Protein AF-A0A7S3CZY6-F1 (afdb_monomer_lite)

pLDDT: mean 72.79, std 21.75, range [37.0, 98.19]

Foldseek 3Di:
DVVLCVVCVVLLVLLLQVLLPPDPDDSQWHDLVSQVVLCVLLVLDDPQDHPVNLVVLLVVLCVVDDPVVCVVRPSIGGSVSVVSSLLVSLCSVPVPPPDDSSNSSNCSCVNRRRVSSVVPDPDPDPPDPPPPPDPVPPVPPPPDDDDDDDDDDDDDDDDDDDDDDDDDDDDDDDDDDDDDDDDPDDDDDDDDDDDDDDDDDDDDDDDDDPDPPDDDDDDDDDDDDDD

Organism: NCBI:txid652834

Structure (mmCIF, N/CA/C/O backbone):
data_AF-A0A7S3CZY6-F1
#
_entry.id   AF-A0A7S3CZY6-F1
#
loop_
_atom_site.group_PDB
_atom_site.id
_atom_site.type_symbol
_atom_site.label_atom_id
_atom_site.label_alt_id
_atom_site.label_comp_id
_atom_site.label_asym_id
_atom_site.label_entity_id
_atom_site.label_seq_id
_atom_site.pdbx_PDB_ins_code
_atom_site.Cartn_x
_atom_site.Cartn_y
_atom_site.Cartn_z
_atom_site.occupancy
_atom_site.B_iso_or_equiv
_atom_site.auth_seq_id
_atom_site.auth_comp_id
_atom_site.auth_asym_id
_atom_site.auth_atom_id
_atom_site.pdbx_PDB_model_num
ATOM 1 N N . LEU A 1 1 ? -15.091 1.794 -4.657 1.00 88.69 1 LEU A N 1
ATOM 2 C CA . LEU A 1 1 ? -13.610 1.655 -4.669 1.00 88.69 1 LEU A CA 1
ATOM 3 C C . LEU A 1 1 ? -12.944 2.273 -5.907 1.00 88.69 1 LEU A C 1
ATOM 5 O O . LEU A 1 1 ? -12.181 3.215 -5.747 1.00 88.69 1 LEU A O 1
ATOM 9 N N . ARG A 1 2 ? -13.273 1.835 -7.137 1.00 90.25 2 ARG A N 1
ATOM 10 C CA . ARG A 1 2 ? -12.705 2.395 -8.391 1.00 90.25 2 ARG A CA 1
ATOM 11 C C . ARG A 1 2 ? -12.787 3.927 -8.489 1.00 90.25 2 ARG A C 1
ATOM 13 O O . ARG A 1 2 ? -11.826 4.570 -8.895 1.00 90.25 2 ARG A O 1
ATOM 20 N N . ALA A 1 3 ? -13.914 4.515 -8.078 1.00 94.25 3 ALA A N 1
ATOM 21 C CA . ALA A 1 3 ? -14.100 5.968 -8.069 1.00 94.25 3 ALA A CA 1
ATOM 22 C C . ALA A 1 3 ? -13.102 6.696 -7.145 1.00 94.25 3 ALA A C 1
ATOM 24 O O . ALA A 1 3 ? -12.546 7.717 -7.543 1.00 94.25 3 ALA A O 1
ATOM 25 N N . VAL A 1 4 ? -12.826 6.137 -5.960 1.00 94.94 4 VAL A N 1
ATOM 26 C CA . VAL A 1 4 ? -11.856 6.690 -4.998 1.00 94.94 4 VAL A CA 1
ATOM 27 C C . VAL A 1 4 ? -10.455 6.675 -5.598 1.00 94.94 4 VAL A C 1
ATOM 29 O O . VAL A 1 4 ? -9.777 7.698 -5.602 1.00 94.94 4 VAL A O 1
ATOM 32 N N . PHE A 1 5 ? -10.034 5.549 -6.177 1.00 94.94 5 PHE A N 1
ATOM 33 C CA . PHE A 1 5 ? -8.722 5.450 -6.819 1.00 94.94 5 PHE A CA 1
ATOM 34 C C . PHE A 1 5 ? -8.587 6.354 -8.034 1.00 94.94 5 PHE A C 1
ATOM 36 O O . PHE A 1 5 ? -7.556 6.999 -8.179 1.00 94.94 5 PHE A O 1
ATOM 43 N N . ARG A 1 6 ? -9.635 6.503 -8.848 1.00 95.94 6 ARG A N 1
ATOM 44 C CA . ARG A 1 6 ? -9.636 7.477 -9.946 1.00 95.94 6 ARG A CA 1
ATOM 45 C C . ARG A 1 6 ? -9.441 8.904 -9.432 1.00 95.94 6 ARG A C 1
ATOM 47 O O . ARG A 1 6 ? -8.624 9.635 -9.976 1.00 95.94 6 ARG A O 1
ATOM 54 N N . GLN A 1 7 ? -10.147 9.286 -8.369 1.00 96.50 7 GLN A N 1
ATOM 55 C CA . GLN A 1 7 ? -10.036 10.621 -7.776 1.00 96.50 7 GLN A CA 1
ATOM 56 C C . GLN A 1 7 ? -8.669 10.861 -7.116 1.00 96.50 7 GLN A C 1
ATOM 58 O O . GLN A 1 7 ? -8.134 11.966 -7.171 1.00 96.50 7 GLN A O 1
ATOM 63 N N . LYS A 1 8 ? -8.094 9.838 -6.477 1.00 95.44 8 LYS A N 1
ATOM 64 C CA . LYS A 1 8 ? -6.813 9.915 -5.754 1.00 95.44 8 LYS A CA 1
ATOM 65 C C . LYS A 1 8 ? -5.604 9.489 -6.592 1.00 95.44 8 LYS A C 1
ATOM 67 O O . LYS A 1 8 ? -4.486 9.473 -6.075 1.00 95.44 8 LYS A O 1
ATOM 72 N N . ARG A 1 9 ? -5.808 9.199 -7.880 1.00 94.94 9 ARG A N 1
ATOM 73 C CA . ARG A 1 9 ? -4.796 8.685 -8.809 1.00 94.94 9 ARG A CA 1
ATOM 74 C C . ARG A 1 9 ? -3.492 9.490 -8.798 1.00 94.94 9 ARG A C 1
ATOM 76 O O . ARG A 1 9 ? -2.455 8.855 -8.639 1.00 94.94 9 ARG A O 1
ATOM 83 N N . PRO A 1 10 ? -3.494 10.841 -8.852 1.00 94.62 10 PRO A N 1
ATOM 84 C CA . PRO A 1 10 ? -2.243 11.601 -8.892 1.00 94.62 10 PRO A CA 1
ATOM 85 C C . PRO A 1 10 ? -1.360 11.380 -7.661 1.00 94.62 10 PRO A C 1
ATOM 87 O O . PRO A 1 10 ? -0.141 11.292 -7.775 1.00 94.62 10 PRO A O 1
ATOM 90 N N . VAL A 1 11 ? -1.970 11.261 -6.476 1.00 94.69 11 VAL A N 1
ATOM 91 C CA . VAL A 1 11 ? -1.238 10.999 -5.231 1.00 94.69 11 VAL A CA 1
ATOM 92 C C . VAL A 1 11 ? -0.678 9.583 -5.252 1.00 94.69 11 VAL A C 1
ATOM 94 O O . VAL A 1 11 ? 0.502 9.397 -4.990 1.00 94.69 11 VAL A O 1
ATOM 97 N N . LEU A 1 12 ? -1.507 8.601 -5.606 1.00 96.38 12 LEU A N 1
ATOM 98 C CA . LEU A 1 12 ? -1.137 7.187 -5.587 1.00 96.38 12 LEU A CA 1
ATOM 99 C C . LEU A 1 12 ? -0.060 6.846 -6.626 1.00 96.38 12 LEU A C 1
ATOM 101 O O . LEU A 1 12 ? 0.894 6.151 -6.295 1.00 96.38 12 LEU A O 1
ATOM 105 N N . GLU A 1 13 ? -0.177 7.349 -7.859 1.00 95.31 13 GLU A N 1
ATOM 106 C CA . GLU A 1 13 ? 0.854 7.161 -8.890 1.00 95.31 13 GLU A CA 1
ATOM 107 C C . GLU A 1 13 ? 2.171 7.819 -8.494 1.00 95.31 13 GLU A C 1
ATOM 109 O O . GLU A 1 13 ? 3.238 7.243 -8.704 1.00 95.31 13 GLU A O 1
ATOM 114 N N . LYS A 1 14 ? 2.108 9.019 -7.905 1.00 93.88 14 LYS A N 1
ATOM 115 C CA . LYS A 1 14 ? 3.301 9.708 -7.419 1.00 93.88 14 LYS A CA 1
ATOM 116 C C . LYS A 1 14 ? 3.987 8.908 -6.315 1.00 93.88 14 LYS A C 1
ATOM 118 O O . LYS A 1 14 ? 5.207 8.792 -6.351 1.00 93.88 14 LYS A O 1
ATOM 123 N N . SER A 1 15 ? 3.225 8.337 -5.378 1.00 95.38 15 SER A N 1
ATOM 124 C CA . SER A 1 15 ? 3.759 7.427 -4.359 1.00 95.38 15 SER A CA 1
ATOM 125 C C . SER A 1 15 ? 4.450 6.235 -4.992 1.00 95.38 15 SER A C 1
ATOM 127 O O . SER A 1 15 ? 5.620 5.996 -4.719 1.00 95.38 15 SER A O 1
ATOM 129 N N . PHE A 1 16 ? 3.741 5.523 -5.866 1.00 96.50 16 PHE A N 1
ATOM 130 C CA . PHE A 1 16 ? 4.244 4.313 -6.499 1.00 96.50 16 PHE A CA 1
ATOM 131 C C . PHE A 1 16 ? 5.564 4.575 -7.231 1.00 96.50 16 PHE A C 1
ATOM 133 O O . PHE A 1 16 ? 6.584 3.979 -6.899 1.00 96.50 16 PHE A O 1
ATOM 140 N N . LYS A 1 17 ? 5.574 5.562 -8.136 1.00 94.50 17 LYS A N 1
ATOM 141 C CA . LYS A 1 17 ? 6.759 5.935 -8.921 1.00 94.50 17 LYS A CA 1
ATOM 142 C C . LYS A 1 17 ? 7.913 6.442 -8.061 1.00 94.50 17 LYS A C 1
ATOM 144 O O . LYS A 1 17 ? 9.060 6.320 -8.471 1.00 94.50 17 LYS A O 1
ATOM 149 N N . TYR A 1 18 ? 7.631 7.071 -6.920 1.00 93.94 18 TYR A N 1
ATOM 150 C CA . TYR A 1 18 ? 8.681 7.508 -6.006 1.00 93.94 18 TYR A CA 1
ATOM 151 C C . TYR A 1 18 ? 9.415 6.299 -5.423 1.00 93.94 18 TYR A C 1
ATOM 153 O O . TYR A 1 18 ? 10.633 6.222 -5.549 1.00 93.94 18 TYR A O 1
ATOM 161 N N . TYR A 1 19 ? 8.681 5.345 -4.846 1.00 94.88 19 TYR A N 1
ATOM 162 C CA . TYR A 1 19 ? 9.281 4.181 -4.190 1.00 94.88 19 TYR A CA 1
ATOM 163 C C . TYR A 1 19 ? 9.893 3.184 -5.178 1.00 94.88 19 TYR A C 1
ATOM 165 O O . TYR A 1 19 ? 11.002 2.740 -4.918 1.00 94.88 19 TYR A O 1
ATOM 173 N N . ALA A 1 20 ? 9.276 2.963 -6.343 1.00 94.50 20 ALA A N 1
ATOM 174 C CA . ALA A 1 20 ? 9.825 2.146 -7.439 1.00 94.50 20 ALA A CA 1
ATOM 175 C C . ALA A 1 20 ? 11.158 2.673 -8.018 1.00 94.50 20 ALA A C 1
ATOM 177 O O . ALA A 1 20 ? 11.827 2.023 -8.811 1.00 94.50 20 ALA A O 1
ATOM 178 N N . ARG A 1 21 ? 11.531 3.920 -7.700 1.00 93.75 21 ARG A N 1
ATOM 179 C CA . ARG A 1 21 ? 12.773 4.560 -8.169 1.00 93.75 21 ARG A CA 1
ATOM 180 C C . ARG A 1 21 ? 13.802 4.744 -7.065 1.00 93.75 21 ARG A C 1
ATOM 182 O O . ARG A 1 21 ? 14.871 5.299 -7.322 1.00 93.75 21 ARG A O 1
ATOM 189 N N . LEU A 1 22 ? 13.482 4.364 -5.827 1.00 89.06 22 LEU A N 1
ATOM 190 C CA . LEU A 1 22 ? 14.390 4.565 -4.700 1.00 89.06 22 LEU A CA 1
ATOM 191 C C . LEU A 1 22 ? 15.623 3.668 -4.805 1.00 89.06 22 LEU A C 1
ATOM 193 O O . LEU A 1 22 ? 16.677 4.012 -4.263 1.00 89.06 22 LEU A O 1
ATOM 197 N N . ARG A 1 23 ? 15.489 2.525 -5.478 1.00 86.62 23 ARG A N 1
ATOM 198 C CA . ARG A 1 23 ? 16.530 1.514 -5.610 1.00 86.62 23 ARG A CA 1
ATOM 199 C C . ARG A 1 23 ? 16.800 1.226 -7.091 1.00 86.62 23 ARG A C 1
ATOM 201 O O . ARG A 1 23 ? 15.954 1.494 -7.941 1.00 86.62 23 ARG A O 1
ATOM 208 N N . PRO A 1 24 ? 18.012 0.757 -7.433 1.00 84.56 24 PRO A N 1
ATOM 209 C CA . PRO A 1 24 ? 18.283 0.276 -8.780 1.00 84.56 24 PRO A CA 1
ATOM 210 C C . PRO A 1 24 ? 17.413 -0.953 -9.057 1.00 84.56 24 PRO A C 1
ATOM 212 O O . PRO A 1 24 ? 17.445 -1.912 -8.289 1.00 84.56 24 PRO A O 1
ATOM 215 N N . GLY A 1 25 ? 16.656 -0.912 -10.146 1.00 84.75 25 GLY A N 1
ATOM 216 C CA . GLY A 1 25 ? 15.669 -1.931 -10.478 1.00 84.75 25 GLY A CA 1
ATOM 217 C C . GLY A 1 25 ? 14.732 -1.453 -11.580 1.00 84.75 25 GLY A C 1
ATOM 218 O O . GLY A 1 25 ? 15.019 -0.470 -12.274 1.00 84.75 25 GLY A O 1
ATOM 219 N N . ASN A 1 26 ? 13.619 -2.161 -11.745 1.00 86.25 26 ASN A N 1
ATOM 220 C CA . ASN A 1 26 ? 12.568 -1.777 -12.670 1.00 86.25 26 ASN A CA 1
ATOM 221 C C . ASN A 1 26 ? 11.726 -0.639 -12.069 1.00 86.25 26 ASN A C 1
ATOM 223 O O . ASN A 1 26 ? 11.098 -0.787 -11.034 1.00 86.25 26 ASN A O 1
ATOM 227 N N . VAL A 1 27 ? 11.700 0.513 -12.743 1.00 90.62 27 VAL A N 1
ATOM 228 C CA . VAL A 1 27 ? 10.996 1.718 -12.264 1.00 90.62 27 VAL A CA 1
ATOM 229 C C . VAL A 1 27 ? 9.482 1.687 -12.496 1.00 90.62 27 VAL A C 1
ATOM 231 O O . VAL A 1 27 ? 8.780 2.633 -12.120 1.00 90.62 27 VAL A O 1
ATOM 234 N N . GLU A 1 28 ? 8.993 0.662 -13.194 1.00 93.06 28 GLU A N 1
ATOM 235 C CA . GLU A 1 28 ? 7.577 0.446 -13.503 1.00 93.06 28 GLU A CA 1
ATOM 236 C C . GLU A 1 28 ? 6.906 -0.538 -12.538 1.00 93.06 28 GLU A C 1
ATOM 238 O O . GLU A 1 28 ? 5.676 -0.635 -12.517 1.00 93.06 28 GLU A O 1
ATOM 243 N N . THR A 1 29 ? 7.699 -1.216 -11.714 1.00 94.44 29 THR A N 1
ATOM 244 C CA . THR A 1 29 ? 7.265 -2.185 -10.709 1.00 94.44 29 THR A CA 1
ATOM 245 C C . THR A 1 29 ? 7.846 -1.819 -9.342 1.00 94.44 29 THR A C 1
ATOM 247 O O . THR A 1 29 ? 8.643 -0.894 -9.220 1.00 94.44 29 THR A O 1
ATOM 250 N N . MET A 1 30 ? 7.371 -2.468 -8.282 1.00 94.88 30 MET A N 1
ATOM 251 C CA . MET A 1 30 ? 7.803 -2.199 -6.913 1.00 94.88 30 MET A CA 1
ATOM 252 C C . MET A 1 30 ? 8.148 -3.499 -6.201 1.00 94.88 30 MET A C 1
ATOM 254 O O . MET A 1 30 ? 7.287 -4.367 -6.040 1.00 94.88 30 MET A O 1
ATOM 258 N N . ASP A 1 31 ? 9.381 -3.618 -5.723 1.00 94.06 31 ASP A N 1
ATOM 259 C CA . ASP A 1 31 ? 9.807 -4.800 -4.979 1.00 94.06 31 ASP A CA 1
ATOM 260 C C . ASP A 1 31 ? 9.279 -4.795 -3.527 1.00 94.06 31 ASP A C 1
ATOM 262 O O . ASP A 1 31 ? 8.702 -3.831 -3.002 1.00 94.06 31 ASP A O 1
ATOM 266 N N . LYS A 1 32 ? 9.509 -5.906 -2.825 1.00 94.94 32 LYS A N 1
ATOM 267 C CA . LYS A 1 32 ? 9.133 -6.069 -1.413 1.00 94.94 32 LYS A CA 1
ATOM 268 C C . LYS A 1 32 ? 9.747 -5.010 -0.488 1.00 94.94 32 LYS A C 1
ATOM 270 O O . LYS A 1 32 ? 9.125 -4.621 0.505 1.00 94.94 32 LYS A O 1
ATOM 275 N N . ASN A 1 33 ? 10.981 -4.587 -0.750 1.00 94.75 33 ASN A N 1
ATOM 276 C CA . ASN A 1 33 ? 11.697 -3.637 0.098 1.00 94.75 33 ASN A CA 1
ATOM 277 C C . ASN A 1 33 ? 11.175 -2.215 -0.102 1.00 94.75 33 ASN A C 1
ATOM 279 O O . ASN A 1 33 ? 10.992 -1.497 0.876 1.00 94.75 33 ASN A O 1
ATOM 283 N N . GLU A 1 34 ? 10.896 -1.826 -1.339 1.00 96.00 34 GLU A N 1
ATOM 284 C CA . GLU A 1 34 ? 10.307 -0.546 -1.718 1.00 96.00 34 GLU A CA 1
ATOM 285 C C . GLU A 1 34 ? 8.884 -0.417 -1.175 1.00 96.00 34 GLU A C 1
ATOM 287 O O . GLU A 1 34 ? 8.537 0.616 -0.595 1.00 96.00 34 GLU A O 1
ATOM 292 N N . PHE A 1 35 ? 8.088 -1.490 -1.246 1.00 96.75 35 PHE A N 1
ATOM 293 C CA . PHE A 1 35 ? 6.773 -1.527 -0.608 1.00 96.75 35 PHE A CA 1
ATOM 294 C C . PHE A 1 35 ? 6.876 -1.385 0.917 1.00 96.75 35 PHE A C 1
ATOM 296 O O . PHE A 1 35 ? 6.116 -0.641 1.539 1.00 96.75 35 PHE A O 1
ATOM 303 N N . MET A 1 36 ? 7.855 -2.041 1.544 1.00 96.94 36 MET A N 1
ATOM 304 C CA . MET A 1 36 ? 8.108 -1.890 2.978 1.00 96.94 36 MET A CA 1
ATOM 305 C C . MET A 1 36 ? 8.564 -0.467 3.344 1.00 96.94 36 MET A C 1
ATOM 307 O O . MET A 1 36 ? 8.145 0.063 4.377 1.00 96.94 36 MET A O 1
ATOM 311 N N . ASP A 1 37 ? 9.396 0.168 2.519 1.00 95.31 37 ASP A N 1
ATOM 312 C CA . ASP A 1 37 ? 9.829 1.554 2.710 1.00 95.31 37 ASP A CA 1
ATOM 313 C C . ASP A 1 37 ? 8.629 2.514 2.622 1.00 95.31 37 ASP A C 1
ATOM 315 O O . ASP A 1 37 ? 8.466 3.366 3.499 1.00 95.31 37 ASP A O 1
ATOM 319 N N . PHE A 1 38 ? 7.718 2.305 1.662 1.00 96.75 38 PHE A N 1
ATOM 320 C CA . PHE A 1 38 ? 6.434 3.014 1.576 1.00 96.75 38 PHE A CA 1
ATOM 321 C C . PHE A 1 38 ? 5.604 2.879 2.861 1.00 96.75 38 PHE A C 1
ATOM 323 O O . PHE A 1 38 ? 5.136 3.879 3.418 1.00 96.75 38 PHE A O 1
ATOM 330 N N . VAL A 1 39 ? 5.442 1.655 3.368 1.00 97.19 39 VAL A N 1
ATOM 331 C CA . VAL A 1 39 ? 4.646 1.370 4.573 1.00 97.19 39 VAL A CA 1
ATOM 332 C C . VAL A 1 39 ? 5.246 2.031 5.818 1.00 97.19 39 VAL A C 1
ATOM 334 O O . VAL A 1 39 ? 4.519 2.620 6.628 1.00 97.19 39 VAL A O 1
ATOM 337 N N . LYS A 1 40 ? 6.573 1.965 5.974 1.00 95.44 40 LYS A N 1
ATOM 338 C CA . LYS A 1 40 ? 7.295 2.596 7.088 1.00 95.44 40 LYS A CA 1
ATOM 339 C C . LYS A 1 40 ? 7.196 4.113 7.037 1.00 95.44 40 LYS A C 1
ATOM 341 O O . LYS A 1 40 ? 6.929 4.743 8.059 1.00 95.44 40 LYS A O 1
ATOM 346 N N . ASP A 1 41 ? 7.360 4.696 5.857 1.00 93.69 41 ASP A N 1
ATOM 347 C CA . ASP A 1 41 ? 7.287 6.141 5.663 1.00 93.69 41 ASP A CA 1
ATOM 348 C C . ASP A 1 41 ? 5.886 6.702 5.893 1.00 93.69 41 ASP A C 1
ATOM 350 O O . ASP A 1 41 ? 5.742 7.789 6.449 1.00 93.69 41 ASP A O 1
ATOM 354 N N . CYS A 1 42 ? 4.851 5.937 5.546 1.00 95.19 42 CYS A N 1
ATOM 355 C CA . CYS A 1 42 ? 3.469 6.260 5.889 1.00 95.19 42 CYS A CA 1
ATOM 356 C C . CYS A 1 42 ? 3.153 6.042 7.383 1.00 95.19 42 CYS A C 1
ATOM 358 O O . CYS A 1 42 ? 2.019 6.265 7.805 1.00 95.19 42 CYS A O 1
ATOM 360 N N . ARG A 1 43 ? 4.142 5.621 8.191 1.00 94.00 43 ARG A N 1
ATOM 361 C CA . ARG A 1 43 ? 4.037 5.352 9.636 1.00 94.00 43 ARG A CA 1
ATOM 362 C C . ARG A 1 43 ? 2.932 4.350 9.966 1.00 94.00 43 ARG A C 1
ATOM 364 O O . ARG A 1 43 ? 2.157 4.532 10.905 1.00 94.00 43 ARG A O 1
ATOM 371 N N . LEU A 1 44 ? 2.827 3.303 9.152 1.00 95.19 44 LEU A N 1
ATOM 372 C CA . LEU A 1 44 ? 1.739 2.336 9.268 1.00 95.19 44 LEU A CA 1
ATOM 373 C C . LEU A 1 44 ? 2.023 1.229 10.278 1.00 95.19 44 LEU A C 1
ATOM 375 O O . LEU A 1 44 ? 1.062 0.718 10.848 1.00 95.19 44 LEU A O 1
ATOM 379 N N . ILE A 1 45 ? 3.300 0.903 10.503 1.00 96.75 45 ILE A N 1
ATOM 380 C CA . ILE A 1 45 ? 3.715 -0.124 11.461 1.00 96.75 45 ILE A CA 1
ATOM 381 C C . ILE A 1 45 ? 3.407 0.346 12.880 1.00 96.75 45 ILE A C 1
ATOM 383 O O . ILE A 1 45 ? 3.952 1.347 13.347 1.00 96.75 45 ILE A O 1
ATOM 387 N N . ASP A 1 46 ? 2.534 -0.387 13.555 1.00 94.44 46 ASP A N 1
ATOM 388 C CA . ASP A 1 46 ? 2.118 -0.142 14.931 1.00 94.44 46 ASP A CA 1
ATOM 389 C C . ASP A 1 46 ? 1.642 -1.452 15.581 1.00 94.44 46 ASP A C 1
ATOM 391 O O . ASP A 1 46 ? 1.894 -2.543 15.072 1.00 94.44 46 ASP A O 1
ATOM 395 N N . SER A 1 47 ? 0.956 -1.365 16.723 1.00 93.00 47 SER A N 1
ATOM 396 C CA . SER A 1 47 ? 0.414 -2.540 17.415 1.00 93.00 47 SER A CA 1
ATOM 397 C C . SER A 1 47 ? -0.702 -3.268 16.656 1.00 93.00 47 SER A C 1
ATOM 399 O O . SER A 1 47 ? -1.068 -4.370 17.053 1.00 93.00 47 SER A O 1
ATOM 401 N N . LYS A 1 48 ? -1.266 -2.667 15.600 1.00 91.25 48 LYS A N 1
ATOM 402 C CA . LYS A 1 48 ? -2.348 -3.240 14.785 1.00 91.25 48 LYS A CA 1
ATOM 403 C C . LYS A 1 48 ? -1.853 -3.805 13.457 1.00 91.25 48 LYS A C 1
ATOM 405 O O . LYS A 1 48 ? -2.555 -4.615 12.862 1.00 91.25 48 LYS A O 1
ATOM 410 N N . LEU A 1 49 ? -0.699 -3.348 12.977 1.00 96.31 49 LEU A N 1
ATOM 411 C CA . LEU A 1 49 ? -0.090 -3.808 11.736 1.00 96.31 49 LEU A CA 1
ATOM 412 C C . LEU A 1 49 ? 1.398 -4.079 11.963 1.00 96.31 49 LEU A C 1
ATOM 414 O O . LEU A 1 49 ? 2.214 -3.152 11.992 1.00 96.31 49 LEU A O 1
ATOM 418 N N . ALA A 1 50 ? 1.751 -5.355 12.094 1.00 97.12 50 ALA A N 1
ATOM 419 C CA . ALA A 1 50 ? 3.129 -5.785 12.244 1.00 97.12 50 ALA A CA 1
ATOM 420 C C . ALA A 1 50 ? 3.837 -5.906 10.886 1.00 97.12 50 ALA A C 1
ATOM 422 O O . ALA A 1 50 ? 3.231 -6.019 9.821 1.00 97.12 50 ALA A O 1
ATOM 423 N N . VAL A 1 51 ? 5.169 -5.947 10.926 1.00 97.12 51 VAL A N 1
ATOM 424 C CA . VAL A 1 51 ? 6.008 -6.166 9.733 1.00 97.12 51 VAL A CA 1
ATOM 425 C C . VAL A 1 51 ? 5.679 -7.501 9.049 1.00 97.12 51 VAL A C 1
ATOM 427 O O . VAL A 1 51 ? 5.698 -7.587 7.824 1.00 97.12 51 VAL A O 1
ATOM 430 N N . THR A 1 52 ? 5.345 -8.532 9.829 1.00 97.06 52 THR A N 1
ATOM 431 C CA . THR A 1 52 ? 4.925 -9.845 9.320 1.00 97.06 52 THR A CA 1
ATOM 432 C C . THR A 1 52 ? 3.623 -9.769 8.531 1.00 97.06 52 THR A C 1
ATOM 434 O O . THR A 1 52 ? 3.530 -10.393 7.478 1.00 97.06 52 THR A O 1
ATOM 437 N N . ASP A 1 53 ? 2.661 -8.957 8.979 1.00 97.44 53 ASP A N 1
ATOM 438 C CA . ASP A 1 53 ? 1.391 -8.756 8.272 1.00 97.44 53 ASP A CA 1
ATOM 439 C C . ASP A 1 53 ? 1.620 -8.094 6.914 1.00 97.44 53 ASP A C 1
ATOM 441 O O . ASP A 1 53 ? 1.030 -8.488 5.916 1.00 97.44 53 ASP A O 1
ATOM 445 N N . VAL A 1 54 ? 2.537 -7.128 6.842 1.00 97.62 54 VAL A N 1
ATOM 446 C CA . VAL A 1 54 ? 2.886 -6.445 5.586 1.00 97.62 54 VAL A CA 1
ATOM 447 C C . VAL A 1 54 ? 3.516 -7.412 4.586 1.00 97.62 54 VAL A C 1
ATOM 449 O O . VAL A 1 54 ? 3.218 -7.344 3.395 1.00 97.62 54 VAL A O 1
ATOM 452 N N . TYR A 1 55 ? 4.352 -8.342 5.052 1.00 95.31 55 TYR A N 1
ATOM 453 C CA . TYR A 1 55 ? 4.892 -9.393 4.191 1.00 95.31 55 TYR A CA 1
ATOM 454 C C . TYR A 1 55 ? 3.824 -10.381 3.728 1.00 95.31 55 TYR A C 1
ATOM 456 O O . TYR A 1 55 ? 3.859 -10.787 2.569 1.00 95.31 55 TYR A O 1
ATOM 464 N N . ALA A 1 56 ? 2.874 -10.733 4.595 1.00 94.75 56 ALA A N 1
ATOM 465 C CA . ALA A 1 56 ? 1.744 -11.571 4.214 1.00 94.75 56 ALA A CA 1
ATOM 466 C C . ALA A 1 56 ? 0.853 -10.870 3.177 1.00 94.75 56 ALA A C 1
ATOM 468 O O . ALA A 1 56 ? 0.491 -11.483 2.180 1.00 94.75 56 ALA A O 1
ATOM 469 N N . ILE A 1 57 ? 0.565 -9.574 3.353 1.00 96.12 57 ILE A N 1
ATOM 470 C CA . ILE A 1 57 ? -0.150 -8.756 2.362 1.00 96.12 57 ILE A CA 1
ATOM 471 C C . ILE A 1 57 ? 0.586 -8.791 1.021 1.00 96.12 57 ILE A C 1
ATOM 473 O O . ILE A 1 57 ? -0.032 -9.090 0.008 1.00 96.12 57 ILE A O 1
ATOM 477 N N . PHE A 1 58 ? 1.896 -8.528 1.017 1.00 95.75 58 PHE A N 1
ATOM 478 C CA . PHE A 1 58 ? 2.698 -8.524 -0.207 1.00 95.75 58 PHE A CA 1
ATOM 479 C C . PHE A 1 58 ? 2.643 -9.872 -0.939 1.00 95.75 58 PHE A C 1
ATOM 481 O O . PHE A 1 58 ? 2.406 -9.907 -2.142 1.00 95.75 58 PHE A O 1
ATOM 488 N N . ALA A 1 59 ? 2.800 -10.981 -0.210 1.00 92.44 59 ALA A N 1
ATOM 489 C CA . ALA A 1 59 ? 2.686 -12.319 -0.784 1.00 92.44 59 ALA A CA 1
ATOM 490 C C . ALA A 1 59 ? 1.273 -12.587 -1.331 1.00 92.44 59 ALA A C 1
ATOM 492 O O . ALA A 1 59 ? 1.130 -13.062 -2.451 1.00 92.44 59 ALA A O 1
ATOM 493 N N . ASN A 1 60 ? 0.225 -12.222 -0.589 1.00 92.62 60 ASN A N 1
ATOM 494 C CA . ASN A 1 60 ? -1.161 -12.471 -0.988 1.00 92.62 60 ASN A CA 1
ATOM 495 C C . ASN A 1 60 ? -1.582 -11.707 -2.250 1.00 92.62 60 ASN A C 1
ATOM 497 O O . ASN A 1 60 ? -2.413 -12.211 -2.997 1.00 92.62 60 ASN A O 1
ATOM 501 N N . ILE A 1 61 ? -1.017 -10.524 -2.505 1.00 93.44 61 ILE A N 1
ATOM 502 C CA . ILE A 1 61 ? -1.265 -9.787 -3.756 1.00 93.44 61 ILE A CA 1
ATOM 503 C C . ILE A 1 61 ? -0.712 -10.568 -4.962 1.00 93.44 61 ILE A C 1
ATOM 505 O O . ILE A 1 61 ? -1.297 -10.551 -6.036 1.00 93.44 61 ILE A O 1
ATOM 509 N N . GLN A 1 62 ? 0.391 -11.294 -4.773 1.00 85.62 62 GLN A N 1
ATOM 510 C CA . GLN A 1 62 ? 1.081 -12.045 -5.828 1.00 85.62 62 GLN A CA 1
ATOM 511 C C . GLN A 1 62 ? 0.487 -13.446 -6.064 1.00 85.62 62 GLN A C 1
ATOM 513 O O . GLN A 1 62 ? 0.741 -14.056 -7.095 1.00 85.62 62 GLN A O 1
ATOM 518 N N . HIS A 1 63 ? -0.338 -13.961 -5.143 1.00 72.00 63 HIS A N 1
ATOM 519 C CA . HIS A 1 63 ? -0.891 -15.327 -5.177 1.00 72.00 63 HIS A CA 1
ATOM 520 C C . HIS A 1 63 ? -1.867 -15.617 -6.341 1.00 72.00 63 HIS A C 1
ATOM 522 O O . HI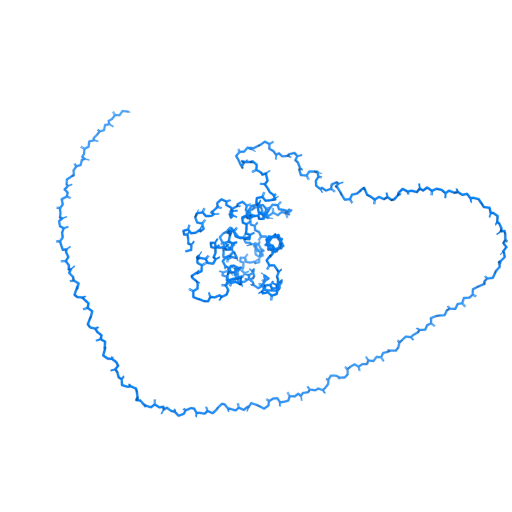S A 1 63 ? -2.344 -16.743 -6.463 1.00 72.00 63 HIS A O 1
ATOM 528 N N . GLY A 1 64 ? -2.186 -14.627 -7.180 1.00 65.06 64 GLY A N 1
ATOM 529 C CA . GLY A 1 64 ? -2.968 -14.804 -8.410 1.00 65.06 64 GLY A CA 1
ATOM 530 C C . GLY A 1 64 ? -2.128 -15.017 -9.674 1.00 65.06 64 GLY A C 1
ATOM 531 O O . GLY A 1 64 ? -2.707 -15.143 -10.751 1.00 65.06 64 GLY A O 1
ATOM 532 N N . GLN A 1 65 ? -0.797 -15.010 -9.563 1.00 65.44 65 GLN A N 1
ATOM 533 C CA . GLN A 1 65 ? 0.117 -15.215 -10.685 1.00 65.44 65 GLN A CA 1
ATOM 534 C C . GLN A 1 65 ? 0.549 -16.684 -10.775 1.00 65.44 65 GLN A C 1
ATOM 536 O O . GLN A 1 65 ? 0.789 -17.331 -9.754 1.00 65.44 65 GLN A O 1
ATOM 541 N N . ASP A 1 66 ? 0.663 -17.201 -11.999 1.00 70.81 66 ASP A N 1
ATOM 542 C CA . ASP A 1 66 ? 1.184 -18.547 -12.248 1.00 70.81 66 ASP A CA 1
ATOM 543 C C . ASP A 1 66 ? 2.609 -18.678 -11.675 1.00 70.81 66 ASP A C 1
ATOM 545 O O . ASP A 1 66 ? 3.414 -17.749 -11.781 1.00 70.81 66 ASP A O 1
ATOM 549 N N . GLU A 1 67 ? 2.954 -19.832 -11.086 1.00 70.12 67 GLU A N 1
ATOM 550 C CA . GLU A 1 67 ? 4.274 -20.058 -10.458 1.00 70.12 67 GLU A CA 1
ATOM 551 C C . GLU A 1 67 ? 5.447 -19.754 -11.409 1.00 70.12 67 GLU A C 1
ATOM 553 O O . GLU A 1 67 ? 6.507 -19.284 -10.989 1.00 70.12 67 GLU A O 1
ATOM 558 N N . GLU A 1 68 ? 5.241 -19.971 -12.707 1.00 67.25 68 GLU A N 1
ATOM 559 C CA . GLU A 1 68 ? 6.222 -19.716 -13.761 1.00 67.25 68 GLU A CA 1
ATOM 560 C C . GLU A 1 68 ? 6.425 -18.212 -14.025 1.00 67.25 68 GLU A C 1
ATOM 562 O O . GLU A 1 68 ? 7.549 -17.771 -14.277 1.00 67.25 68 GLU A O 1
ATOM 567 N N . ALA A 1 69 ? 5.374 -17.398 -13.867 1.00 65.00 69 ALA A N 1
ATOM 568 C CA . ALA A 1 69 ? 5.470 -15.940 -13.924 1.00 65.00 69 ALA A CA 1
ATOM 569 C C . ALA A 1 69 ? 6.254 -15.396 -12.721 1.00 65.00 69 ALA A C 1
ATOM 571 O O . ALA A 1 69 ? 7.176 -14.602 -12.901 1.00 65.00 69 ALA A O 1
ATOM 572 N N . ILE A 1 70 ? 5.985 -15.914 -11.517 1.00 67.62 70 ILE A N 1
ATOM 573 C CA . ILE A 1 70 ? 6.692 -15.532 -10.283 1.00 67.62 70 ILE A CA 1
ATOM 574 C C . ILE A 1 70 ? 8.194 -15.841 -10.386 1.00 67.62 70 ILE A C 1
ATOM 576 O O . ILE A 1 70 ? 9.035 -15.027 -9.993 1.00 67.62 70 ILE A O 1
ATOM 580 N N . ALA A 1 71 ? 8.546 -17.006 -10.936 1.00 66.88 71 ALA A N 1
ATOM 581 C CA . ALA A 1 71 ? 9.938 -17.394 -11.156 1.00 66.88 71 ALA A CA 1
ATOM 582 C C . ALA A 1 71 ? 10.644 -16.511 -12.203 1.00 66.88 71 ALA A C 1
ATOM 584 O O . ALA A 1 71 ? 11.851 -16.286 -12.102 1.00 66.88 71 ALA A O 1
ATOM 585 N N . SER A 1 72 ? 9.900 -16.004 -13.191 1.00 60.72 72 SER A N 1
ATOM 586 C CA . SER A 1 72 ? 10.415 -15.198 -14.301 1.00 60.72 72 SER A CA 1
ATOM 587 C C . SER A 1 72 ? 10.590 -13.716 -13.964 1.00 60.72 72 SER A C 1
ATOM 589 O O . SER A 1 72 ? 11.588 -13.125 -14.374 1.00 60.72 72 SER A O 1
ATOM 591 N N . THR A 1 73 ? 9.616 -13.078 -13.311 1.00 61.12 73 THR A N 1
ATOM 592 C CA . THR A 1 73 ? 9.618 -11.620 -13.074 1.00 61.12 73 THR A CA 1
ATOM 593 C C . THR A 1 73 ? 10.145 -11.244 -11.698 1.00 61.12 73 THR A C 1
ATOM 595 O O . THR A 1 73 ? 10.387 -10.072 -11.429 1.00 61.12 73 THR A O 1
ATOM 598 N N . GLY A 1 74 ? 10.339 -12.233 -10.824 1.00 72.38 74 GLY A N 1
ATOM 599 C CA . GLY A 1 74 ? 10.506 -11.975 -9.405 1.00 72.38 74 GLY A CA 1
ATOM 600 C C . GLY A 1 74 ? 9.206 -11.467 -8.780 1.00 72.38 74 GLY A C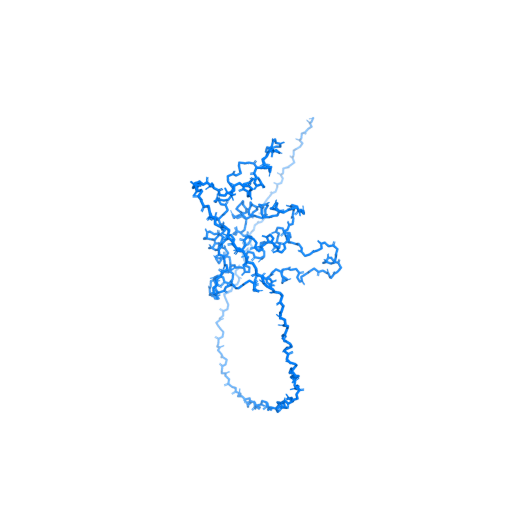 1
ATOM 601 O O . GLY A 1 74 ? 8.223 -11.173 -9.460 1.00 72.38 74 GLY A O 1
ATOM 602 N N . LEU A 1 75 ? 9.201 -11.389 -7.450 1.00 85.81 75 LEU A N 1
ATOM 603 C CA . LEU A 1 75 ? 8.063 -10.866 -6.700 1.00 85.81 75 LEU A CA 1
ATOM 604 C C . LEU A 1 75 ? 8.084 -9.332 -6.747 1.00 85.81 75 LEU A C 1
ATOM 606 O O . LEU A 1 75 ? 8.645 -8.687 -5.854 1.00 85.81 75 LEU A O 1
ATOM 610 N N . GLU 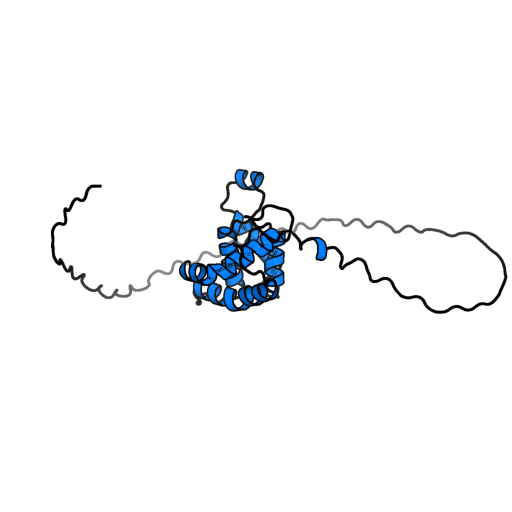A 1 76 ? 7.499 -8.762 -7.797 1.00 91.38 76 GLU A N 1
ATOM 611 C CA . GLU A 1 76 ? 7.372 -7.320 -8.009 1.00 91.38 76 GLU A CA 1
ATOM 612 C C . GLU A 1 76 ? 5.902 -6.925 -8.218 1.00 91.38 76 GLU A C 1
ATOM 614 O O . GLU A 1 76 ? 5.139 -7.621 -8.885 1.00 91.38 76 GLU A O 1
ATOM 619 N N . LEU A 1 77 ? 5.497 -5.784 -7.656 1.00 93.75 77 LEU A N 1
ATOM 620 C CA . LEU A 1 77 ? 4.143 -5.248 -7.778 1.00 93.75 77 LEU A CA 1
ATOM 621 C C . LEU A 1 77 ? 4.052 -4.260 -8.940 1.00 93.75 77 LEU A C 1
ATOM 623 O O . LEU A 1 77 ? 4.742 -3.241 -8.968 1.00 93.75 77 LEU A O 1
ATOM 627 N N . THR A 1 78 ? 3.110 -4.483 -9.841 1.00 94.94 78 THR A N 1
ATOM 628 C CA . THR A 1 78 ? 2.591 -3.470 -10.762 1.00 94.94 78 THR A CA 1
ATOM 629 C C . THR A 1 78 ? 1.814 -2.382 -10.009 1.00 94.94 78 THR A C 1
ATOM 631 O O . THR A 1 78 ? 1.450 -2.522 -8.838 1.00 94.94 78 THR A O 1
ATOM 634 N N . TYR A 1 79 ? 1.483 -1.278 -10.690 1.00 96.12 79 TYR A N 1
ATOM 635 C CA . TYR A 1 79 ? 0.669 -0.219 -10.081 1.00 96.12 79 TYR A CA 1
ATOM 636 C C . TYR A 1 79 ? -0.695 -0.729 -9.584 1.00 96.12 79 TYR A C 1
ATOM 638 O O . TYR A 1 79 ? -1.159 -0.305 -8.528 1.00 96.12 79 TYR A O 1
ATOM 646 N N . THR A 1 80 ? -1.333 -1.650 -10.312 1.00 95.50 80 THR A N 1
ATOM 647 C CA . THR A 1 80 ? -2.631 -2.220 -9.918 1.00 95.50 80 THR A CA 1
ATOM 648 C C . THR A 1 80 ? -2.508 -3.049 -8.641 1.00 95.50 80 THR A C 1
ATOM 650 O O . THR A 1 80 ? -3.286 -2.851 -7.711 1.00 95.50 80 THR A O 1
ATOM 653 N N . GLU A 1 81 ? -1.484 -3.893 -8.550 1.00 95.81 81 GLU A N 1
ATOM 654 C CA . GLU A 1 81 ? -1.178 -4.699 -7.361 1.00 95.81 81 GLU A CA 1
ATOM 655 C C . GLU A 1 81 ? -0.818 -3.820 -6.155 1.00 95.81 81 GLU A C 1
ATOM 657 O O . GLU A 1 81 ? -1.263 -4.053 -5.030 1.00 95.81 81 GLU A O 1
ATOM 662 N N . PHE A 1 82 ? -0.102 -2.718 -6.382 1.00 97.31 82 PHE A N 1
ATOM 663 C CA . PHE A 1 82 ? 0.112 -1.707 -5.351 1.00 97.31 82 PHE A CA 1
ATOM 664 C C . PHE A 1 82 ? -1.209 -1.117 -4.823 1.00 97.31 82 PHE A C 1
ATOM 666 O O . PHE A 1 82 ? -1.353 -0.924 -3.612 1.00 97.31 82 PHE A O 1
ATOM 673 N N . LEU A 1 83 ? -2.199 -0.852 -5.687 1.00 97.69 83 LEU A N 1
ATOM 674 C CA . LEU A 1 83 ? -3.518 -0.373 -5.251 1.00 97.69 83 LEU A CA 1
ATOM 675 C C . LEU A 1 83 ? -4.257 -1.409 -4.389 1.00 97.69 83 LEU A C 1
ATOM 677 O O . LEU A 1 83 ? -4.945 -1.030 -3.435 1.00 97.69 83 LEU A O 1
ATOM 681 N N . GLU A 1 84 ? -4.100 -2.699 -4.680 1.00 96.88 84 GLU A N 1
ATOM 682 C CA . GLU A 1 84 ? -4.625 -3.783 -3.842 1.00 96.88 84 GLU A CA 1
ATOM 683 C C . GLU A 1 84 ? -3.947 -3.806 -2.470 1.00 96.88 84 GLU A C 1
ATOM 685 O O . GLU A 1 84 ? -4.630 -3.862 -1.443 1.00 96.88 84 GLU A O 1
ATOM 690 N N . GLY A 1 85 ? -2.625 -3.628 -2.430 1.00 97.31 85 GLY A N 1
ATOM 691 C CA . GLY A 1 85 ? -1.881 -3.458 -1.184 1.00 97.31 85 GLY A CA 1
ATOM 692 C C . GLY A 1 85 ? -2.355 -2.260 -0.364 1.00 97.31 85 GLY A C 1
ATOM 693 O O . GLY A 1 85 ? -2.563 -2.381 0.843 1.00 97.31 85 GLY A O 1
ATOM 694 N N . VAL A 1 86 ? -2.624 -1.117 -1.002 1.00 98.00 86 VAL A N 1
ATOM 695 C CA . VAL A 1 86 ? -3.209 0.062 -0.336 1.00 98.00 86 VAL A CA 1
ATOM 696 C C . VAL A 1 86 ? -4.583 -0.258 0.265 1.00 98.00 86 VAL A C 1
ATOM 698 O O . VAL A 1 86 ? -4.868 0.148 1.394 1.00 98.00 86 VAL A O 1
ATOM 701 N N . CYS A 1 87 ? -5.430 -1.008 -0.443 1.00 97.38 87 CYS A N 1
ATOM 702 C CA . CYS A 1 87 ? -6.714 -1.479 0.086 1.00 97.38 87 CYS A CA 1
ATOM 703 C C . CYS A 1 87 ? -6.552 -2.392 1.300 1.00 97.38 87 CYS A C 1
ATOM 705 O O . CYS A 1 87 ? -7.248 -2.203 2.301 1.00 97.38 87 CYS A O 1
ATOM 707 N N . ALA A 1 88 ? -5.646 -3.365 1.222 1.00 97.44 88 ALA A N 1
ATOM 708 C CA . ALA A 1 88 ? -5.379 -4.288 2.316 1.00 97.44 88 ALA A CA 1
ATOM 709 C C . ALA A 1 88 ? -4.911 -3.525 3.565 1.00 97.44 88 ALA A C 1
ATOM 711 O O . ALA A 1 88 ? -5.491 -3.680 4.641 1.00 97.44 88 ALA A O 1
ATOM 712 N N . LEU A 1 89 ? -3.951 -2.607 3.411 1.00 98.12 89 LEU A N 1
ATOM 713 C CA . LEU A 1 89 ? -3.460 -1.747 4.493 1.00 98.12 89 LEU A CA 1
ATOM 714 C C . LEU A 1 89 ? -4.578 -0.891 5.112 1.00 98.12 89 LEU A C 1
ATOM 716 O O . LEU A 1 89 ? -4.652 -0.755 6.336 1.00 98.12 89 LEU A O 1
ATOM 720 N N . ALA A 1 90 ? -5.489 -0.355 4.294 1.00 97.81 90 ALA A N 1
ATOM 721 C CA . ALA A 1 90 ? -6.659 0.370 4.786 1.00 97.81 90 ALA A CA 1
ATOM 722 C C . ALA A 1 90 ? -7.591 -0.526 5.623 1.00 97.81 90 ALA A C 1
ATOM 724 O O . ALA A 1 90 ? -8.127 -0.076 6.638 1.00 97.81 90 ALA A O 1
ATOM 725 N N . GLY A 1 91 ? -7.757 -1.795 5.237 1.00 97.12 91 GLY A N 1
ATOM 726 C CA . GLY A 1 91 ? -8.507 -2.796 5.999 1.00 97.12 91 GLY A CA 1
ATOM 727 C C . GLY A 1 91 ? -7.936 -3.032 7.399 1.00 97.12 91 GLY A C 1
ATOM 728 O O . GLY A 1 91 ? -8.697 -3.038 8.366 1.00 97.12 91 GLY A O 1
ATOM 729 N N . TYR A 1 92 ? -6.608 -3.126 7.520 1.00 96.06 92 TYR A N 1
ATOM 730 C CA . TYR A 1 92 ? -5.924 -3.263 8.813 1.00 96.06 92 TYR A CA 1
ATOM 731 C C . TYR A 1 92 ? -6.072 -2.017 9.694 1.00 96.06 92 TYR A C 1
ATOM 733 O O . TYR A 1 92 ? -6.338 -2.128 10.892 1.00 96.06 92 TYR A O 1
ATOM 741 N N . LYS A 1 93 ? -5.938 -0.809 9.125 1.00 95.38 93 LYS A N 1
ATOM 742 C CA . LYS A 1 93 ? -6.063 0.434 9.913 1.00 95.38 93 LYS A CA 1
ATOM 743 C C . LYS A 1 93 ? -7.496 0.729 10.343 1.00 95.38 93 LYS A C 1
ATOM 745 O O . LYS A 1 93 ? -7.706 1.296 11.417 1.00 95.38 93 LYS A O 1
ATOM 750 N N . TYR A 1 94 ? -8.474 0.311 9.545 1.00 96.25 94 TYR A N 1
ATOM 751 C CA . TYR A 1 94 ? -9.893 0.513 9.811 1.00 96.25 94 TYR A CA 1
ATOM 752 C C . TYR A 1 94 ? -10.630 -0.837 9.844 1.00 96.25 94 TYR A C 1
ATOM 754 O O . TYR A 1 94 ? -11.381 -1.152 8.922 1.00 96.25 94 TYR A O 1
ATOM 762 N N . PRO A 1 95 ? -10.484 -1.646 10.910 1.00 96.00 95 PRO A N 1
ATOM 763 C CA . PRO A 1 95 ? -11.013 -3.012 10.944 1.00 96.00 95 PRO A CA 1
ATOM 764 C C . PRO A 1 95 ? -12.543 -3.091 11.068 1.00 96.00 95 PRO A C 1
ATOM 766 O O . PRO A 1 95 ? -13.108 -4.162 10.884 1.00 96.00 95 PRO A O 1
ATOM 769 N N . ASN A 1 96 ? -13.237 -1.977 11.342 1.00 96.00 96 ASN A N 1
ATOM 770 C CA . ASN A 1 96 ? -14.694 -1.961 11.508 1.00 96.00 96 ASN A CA 1
ATOM 771 C C . ASN A 1 96 ? -15.403 -2.525 10.252 1.00 96.00 96 ASN A C 1
ATOM 773 O O . ASN A 1 96 ? -15.297 -1.910 9.185 1.00 96.00 96 ASN A O 1
ATOM 777 N N . PRO A 1 97 ? -16.123 -3.660 10.343 1.00 96.19 97 PRO A N 1
ATOM 778 C CA . PRO A 1 97 ? -16.738 -4.307 9.183 1.00 96.19 97 PRO A CA 1
ATOM 779 C C . PRO A 1 97 ? -17.923 -3.519 8.608 1.00 96.19 97 PRO A C 1
ATOM 781 O O . PRO A 1 97 ? -18.272 -3.713 7.449 1.00 96.19 97 PRO A O 1
ATOM 784 N N . TYR A 1 98 ? -18.510 -2.599 9.377 1.00 97.81 98 TYR A N 1
ATOM 785 C CA . TYR A 1 98 ? -19.650 -1.786 8.946 1.00 97.81 98 TYR A CA 1
ATOM 786 C C . TYR A 1 98 ? -19.250 -0.554 8.129 1.00 97.81 98 TYR A C 1
ATOM 788 O O . TYR A 1 98 ? -20.110 0.134 7.586 1.00 97.81 98 TYR A O 1
ATOM 796 N N . VAL A 1 99 ? -17.951 -0.252 8.035 1.00 97.31 99 VAL A N 1
ATOM 797 C CA . VAL A 1 99 ? -17.450 0.814 7.163 1.00 97.31 99 VAL A CA 1
ATOM 798 C C . VAL A 1 99 ? -17.131 0.204 5.794 1.00 97.31 99 VAL A C 1
ATOM 800 O O . VAL A 1 99 ? -16.306 -0.707 5.721 1.00 97.31 99 VAL A O 1
ATOM 803 N N . PRO A 1 100 ? -17.726 0.693 4.695 1.00 97.38 100 PRO A N 1
ATOM 804 C CA . PRO A 1 100 ? -17.387 0.230 3.353 1.00 97.38 100 PRO A CA 1
ATOM 805 C C . PRO A 1 100 ? -15.895 0.405 3.026 1.00 97.38 100 PRO A C 1
ATOM 807 O O . PRO A 1 100 ? -15.270 1.397 3.412 1.00 97.38 100 PRO A O 1
ATOM 810 N N . LEU A 1 101 ? -15.307 -0.555 2.302 1.00 96.56 101 LEU A N 1
ATOM 811 C CA . LEU A 1 101 ? -13.864 -0.573 2.009 1.00 96.56 101 LEU A CA 1
ATOM 812 C C . LEU A 1 101 ? -13.392 0.673 1.250 1.00 96.56 101 LEU A C 1
ATOM 814 O O . LEU A 1 101 ? -12.287 1.157 1.468 1.00 96.56 101 LEU A O 1
ATOM 818 N N . ASP A 1 102 ? -14.224 1.225 0.377 1.00 97.31 102 ASP A N 1
ATOM 819 C CA . ASP A 1 102 ? -13.909 2.446 -0.354 1.00 97.31 102 ASP A CA 1
ATOM 820 C C . ASP A 1 102 ? -13.787 3.666 0.564 1.00 97.31 102 ASP A C 1
ATOM 822 O O . ASP A 1 102 ? -12.891 4.481 0.357 1.00 97.31 102 ASP A O 1
ATOM 826 N N . LYS A 1 103 ? -14.599 3.746 1.625 1.00 98.19 103 LYS A N 1
ATOM 827 C CA . LYS A 1 103 ? -14.452 4.764 2.673 1.00 98.19 103 LYS A CA 1
ATOM 828 C C . LYS A 1 103 ? -13.200 4.555 3.510 1.00 98.19 103 LYS A C 1
ATOM 830 O O . LYS A 1 103 ? -12.491 5.522 3.776 1.00 98.19 103 LYS A O 1
ATOM 835 N N . LYS A 1 104 ? -12.864 3.306 3.847 1.00 98.06 104 LYS A N 1
ATOM 836 C CA . LYS A 1 104 ? -11.587 2.985 4.509 1.00 98.06 104 LYS A CA 1
ATOM 837 C C . LYS A 1 104 ? -10.397 3.430 3.662 1.00 98.06 104 LYS A C 1
ATOM 839 O O . LYS A 1 104 ? -9.509 4.098 4.179 1.00 98.06 104 LYS A O 1
ATOM 844 N N . ALA A 1 105 ? -10.396 3.10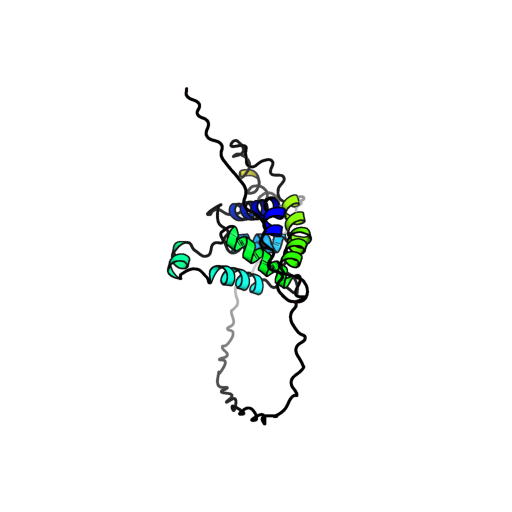1 2.371 1.00 97.81 105 ALA A N 1
ATOM 845 C CA . ALA A 1 105 ? -9.339 3.483 1.440 1.00 97.81 105 ALA A CA 1
ATOM 846 C C . ALA A 1 105 ? -9.244 5.008 1.282 1.00 97.81 105 ALA A C 1
ATOM 848 O O . ALA A 1 105 ? -8.149 5.564 1.312 1.00 97.81 105 ALA A O 1
ATOM 849 N N . GLU A 1 106 ? -10.381 5.701 1.169 1.00 97.69 106 GLU A N 1
ATOM 850 C CA . GLU A 1 106 ? -10.433 7.163 1.085 1.00 97.69 106 GLU A CA 1
ATOM 851 C C . GLU A 1 106 ? -9.797 7.829 2.316 1.00 97.69 106 GLU A C 1
ATOM 853 O O . GLU A 1 106 ? -8.931 8.697 2.163 1.00 97.69 106 GLU A O 1
ATOM 858 N N . TYR A 1 107 ? -10.175 7.398 3.525 1.00 97.38 107 TYR A N 1
ATOM 859 C CA . TYR A 1 107 ? -9.575 7.890 4.767 1.00 97.38 107 TYR A CA 1
ATOM 860 C C . TYR A 1 107 ? -8.097 7.529 4.859 1.00 97.38 107 TYR A C 1
ATOM 862 O O . TYR A 1 107 ? -7.273 8.400 5.116 1.00 97.38 107 TYR A O 1
ATOM 870 N N . PHE A 1 108 ? -7.735 6.285 4.558 1.00 97.56 108 PHE A N 1
ATOM 871 C CA . PHE A 1 108 ? -6.351 5.830 4.592 1.00 97.56 108 PHE A CA 1
ATOM 872 C C . PHE A 1 108 ? -5.435 6.684 3.706 1.00 97.56 108 PHE A C 1
ATOM 874 O O . PHE A 1 108 ? -4.388 7.155 4.153 1.00 97.56 108 PHE A O 1
ATOM 881 N N . ILE A 1 109 ? -5.843 6.936 2.459 1.00 97.12 109 ILE A N 1
ATOM 882 C CA . ILE A 1 109 ? -5.058 7.744 1.521 1.00 97.12 109 ILE A CA 1
ATOM 883 C C . ILE A 1 109 ? -4.913 9.176 2.039 1.00 97.12 109 ILE A C 1
ATOM 885 O O . ILE A 1 109 ? -3.828 9.748 1.944 1.00 97.12 109 ILE A O 1
ATOM 889 N N . ARG A 1 110 ? -5.985 9.761 2.583 1.00 96.12 110 ARG A N 1
ATOM 890 C CA . ARG A 1 110 ? -5.976 11.140 3.081 1.00 96.12 110 ARG A CA 1
ATOM 891 C C . ARG A 1 110 ? -5.111 11.309 4.330 1.00 96.12 110 ARG A C 1
ATOM 893 O O . ARG A 1 110 ? -4.374 12.284 4.401 1.00 96.12 110 ARG A O 1
ATOM 900 N N . GLU A 1 111 ? -5.204 10.387 5.284 1.00 95.44 111 GLU A N 1
ATOM 901 C CA . GLU A 1 111 ? -4.543 10.509 6.590 1.00 95.44 111 GLU A CA 1
ATOM 902 C C . GLU A 1 111 ? -3.091 10.009 6.574 1.00 95.44 111 GLU A C 1
ATOM 904 O O . GLU A 1 111 ? -2.239 10.574 7.256 1.00 95.44 111 GLU A O 1
ATOM 909 N N . TYR A 1 112 ? -2.781 8.969 5.790 1.00 94.94 112 TYR A N 1
ATOM 910 C CA . TYR A 1 112 ? -1.464 8.323 5.822 1.00 94.94 112 TYR A CA 1
ATOM 911 C C . TYR A 1 112 ? -0.652 8.532 4.548 1.00 94.94 112 TYR A C 1
ATOM 913 O O . TYR A 1 112 ? 0.533 8.832 4.627 1.00 94.94 112 TYR A O 1
ATOM 921 N N . VAL A 1 113 ? -1.246 8.403 3.362 1.00 94.69 113 VAL A N 1
ATOM 922 C CA . VAL A 1 113 ? -0.457 8.460 2.117 1.00 94.69 113 VAL A CA 1
ATOM 923 C C . VAL A 1 113 ? -0.158 9.906 1.725 1.00 94.69 113 VAL A C 1
ATOM 925 O O . VAL A 1 113 ? 0.997 10.305 1.589 1.00 94.69 113 VAL A O 1
ATOM 928 N N . GLN A 1 114 ? -1.195 10.726 1.571 1.00 92.94 114 GLN A N 1
ATOM 929 C CA . GLN A 1 114 ? -1.083 12.087 1.051 1.00 92.94 114 GLN A CA 1
ATOM 930 C C . GLN A 1 114 ? -0.120 12.982 1.859 1.00 92.94 114 GLN A C 1
ATOM 932 O O . GLN A 1 114 ? 0.715 13.637 1.224 1.00 92.94 114 GLN A O 1
ATOM 937 N N . PRO A 1 115 ? -0.143 13.000 3.208 1.00 90.88 115 PRO A N 1
ATOM 938 C CA . PRO A 1 115 ? 0.747 13.869 3.978 1.00 90.88 115 PRO A CA 1
ATOM 939 C C . PRO A 1 115 ? 2.220 13.458 3.851 1.00 90.88 115 PRO A C 1
ATOM 941 O O . PRO A 1 115 ? 3.111 14.308 3.771 1.00 90.88 115 PRO A O 1
ATOM 944 N N . ASN A 1 116 ? 2.495 12.155 3.767 1.00 84.12 116 ASN A N 1
ATOM 945 C CA . ASN A 1 116 ? 3.865 11.644 3.749 1.00 84.12 116 ASN A CA 1
ATOM 946 C C . ASN A 1 116 ? 4.523 11.775 2.364 1.00 84.12 116 ASN A C 1
ATOM 948 O O . ASN A 1 116 ? 5.735 11.952 2.269 1.00 84.12 116 ASN A O 1
ATOM 952 N N . ILE A 1 117 ? 3.730 11.813 1.292 1.00 81.69 117 ILE A N 1
ATOM 953 C CA . ILE A 1 117 ? 4.218 11.976 -0.086 1.00 81.69 117 ILE A CA 1
ATOM 954 C C . ILE A 1 117 ? 4.501 13.433 -0.440 1.00 81.69 117 ILE A C 1
ATOM 956 O O . ILE A 1 117 ? 5.496 13.732 -1.103 1.00 81.69 117 ILE A O 1
ATOM 960 N N . GLN A 1 118 ? 3.658 14.360 0.020 1.00 65.69 118 GLN A N 1
ATOM 961 C CA . GLN A 1 118 ? 3.907 15.795 -0.156 1.00 65.69 118 GLN A CA 1
ATOM 962 C C . GLN A 1 118 ? 5.207 16.223 0.536 1.00 65.69 118 GLN A C 1
ATOM 964 O O . GLN A 1 118 ? 5.969 17.013 -0.016 1.00 65.69 118 GLN A O 1
ATOM 969 N N . SER A 1 119 ? 5.501 15.622 1.690 1.00 61.03 119 SER A N 1
ATOM 970 C CA . SER A 1 119 ? 6.710 15.887 2.475 1.00 61.03 119 SER A CA 1
ATOM 971 C C . SER A 1 119 ? 8.007 15.418 1.803 1.00 61.03 119 SER A C 1
ATOM 973 O O . SER A 1 119 ? 9.073 15.955 2.096 1.00 61.03 119 SER A O 1
ATOM 975 N N . LYS A 1 120 ? 7.945 14.416 0.914 1.00 61.78 120 LYS A N 1
ATOM 976 C CA . LYS A 1 120 ? 9.134 13.750 0.351 1.00 61.78 120 LYS A CA 1
ATOM 977 C C . LYS A 1 120 ? 9.412 14.056 -1.122 1.00 61.78 120 LYS A C 1
ATOM 979 O O . LYS A 1 120 ? 10.401 13.571 -1.666 1.00 61.78 120 LYS A O 1
ATOM 984 N N . GLY A 1 121 ? 8.597 14.893 -1.766 1.00 51.09 121 GLY A N 1
ATOM 985 C CA . GLY A 1 121 ? 8.733 15.152 -3.197 1.00 51.09 121 GLY A CA 1
ATOM 986 C C . GLY A 1 121 ? 8.121 16.468 -3.653 1.00 51.09 121 GLY A C 1
ATOM 987 O O . GLY A 1 121 ? 7.099 16.471 -4.345 1.00 51.09 121 GLY A O 1
ATOM 988 N N . GLY A 1 122 ? 8.811 17.574 -3.370 1.00 38.78 122 GLY A N 1
ATOM 989 C CA . GLY A 1 122 ? 8.882 18.706 -4.294 1.00 38.78 122 GLY A CA 1
ATOM 990 C C . GLY A 1 122 ? 9.561 18.252 -5.588 1.00 38.78 122 GLY A C 1
ATOM 991 O O . GLY A 1 122 ? 10.730 18.528 -5.816 1.00 38.78 122 GLY A O 1
ATOM 992 N N . LEU A 1 123 ? 8.836 17.480 -6.395 1.00 41.47 123 LEU A N 1
ATOM 993 C CA . LEU A 1 123 ? 9.196 17.143 -7.761 1.00 41.47 123 LEU A CA 1
ATOM 994 C C . LEU A 1 123 ? 8.177 17.875 -8.627 1.00 41.47 123 LEU A C 1
ATOM 996 O O . LEU A 1 123 ? 7.017 17.467 -8.731 1.00 41.47 123 LEU A O 1
ATOM 1000 N N . GLN A 1 124 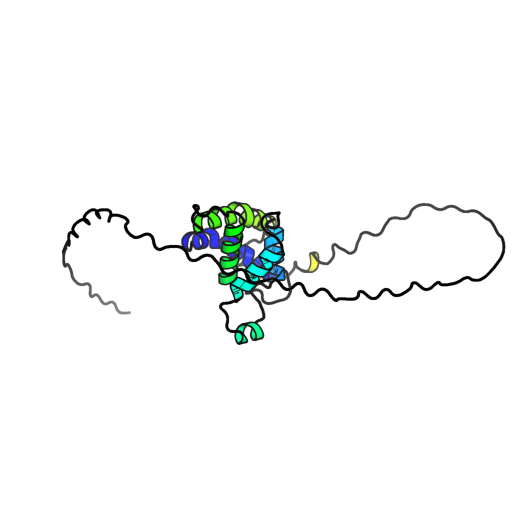? 8.602 19.037 -9.118 1.00 38.16 124 GLN A N 1
ATOM 1001 C CA . GLN A 1 124 ? 7.954 19.715 -10.229 1.00 38.16 124 GLN A CA 1
ATOM 1002 C C . GLN A 1 124 ? 7.831 18.718 -11.388 1.00 38.16 124 GLN A C 1
ATOM 1004 O O . GLN A 1 124 ? 8.754 17.942 -11.611 1.00 38.16 124 GLN A O 1
ATOM 1009 N N . SER A 1 125 ? 6.661 18.732 -12.029 1.00 38.47 125 SER A N 1
ATOM 1010 C CA . SER A 1 125 ? 6.342 18.224 -13.369 1.00 38.47 125 SER A CA 1
ATOM 1011 C C . SER A 1 125 ? 7.192 17.066 -13.918 1.00 38.47 125 SER A C 1
ATOM 1013 O O . SER A 1 125 ? 8.361 17.222 -14.261 1.00 38.47 125 SER A O 1
ATOM 1015 N N . LEU A 1 126 ? 6.563 15.906 -14.106 1.00 43.31 126 LEU A N 1
ATOM 1016 C CA . LEU A 1 126 ? 7.161 14.765 -14.808 1.00 43.31 126 LEU A CA 1
ATOM 1017 C C . LEU A 1 126 ? 7.268 14.968 -16.338 1.00 43.31 126 LEU A C 1
ATOM 1019 O O . LEU A 1 126 ? 7.658 14.024 -17.022 1.00 43.31 126 LEU A O 1
ATOM 1023 N N . ASP A 1 127 ? 6.986 16.166 -16.867 1.00 44.09 127 ASP A N 1
ATOM 1024 C CA . ASP A 1 127 ? 7.044 16.450 -18.310 1.00 44.09 127 ASP A CA 1
ATOM 1025 C C . ASP A 1 127 ? 8.390 17.023 -18.807 1.00 44.09 127 ASP A C 1
ATOM 1027 O O . ASP A 1 127 ? 8.632 17.061 -20.014 1.00 44.09 127 ASP A O 1
ATOM 1031 N N . ASP A 1 128 ? 9.330 17.391 -17.928 1.00 39.94 128 ASP A N 1
ATOM 1032 C CA . ASP A 1 128 ? 10.594 18.001 -18.364 1.00 39.94 128 ASP A CA 1
ATOM 1033 C C . ASP A 1 128 ? 11.753 16.994 -18.453 1.00 39.94 128 ASP A C 1
ATOM 1035 O O . ASP A 1 128 ? 12.428 16.668 -17.472 1.00 39.94 128 ASP A O 1
ATOM 1039 N N . LYS A 1 129 ? 12.060 16.566 -19.685 1.00 39.84 129 LYS A N 1
ATOM 1040 C CA . LYS A 1 129 ? 13.194 15.707 -20.102 1.00 39.84 129 LYS A CA 1
ATOM 1041 C C . LYS A 1 129 ? 14.607 16.258 -19.786 1.00 39.84 129 LYS A C 1
ATOM 1043 O O . LYS A 1 129 ? 15.573 15.857 -20.429 1.00 39.84 129 LYS A O 1
ATOM 1048 N N . LYS A 1 130 ? 14.783 17.180 -18.831 1.00 37.78 130 LYS A N 1
ATOM 1049 C CA . LYS A 1 130 ? 16.052 17.912 -18.624 1.00 37.78 130 LYS A CA 1
ATOM 1050 C C . LYS A 1 130 ? 16.708 17.755 -17.247 1.00 37.78 130 LYS A C 1
ATOM 1052 O O . LYS A 1 130 ? 17.781 18.311 -17.032 1.00 37.78 130 LYS A O 1
ATOM 1057 N N . SER A 1 131 ? 16.142 16.990 -16.314 1.00 39.72 131 SER A N 1
ATOM 1058 C CA . SER A 1 131 ? 16.669 16.934 -14.938 1.00 39.72 131 SER A CA 1
ATOM 1059 C C . SER A 1 131 ? 17.358 15.604 -14.605 1.00 39.72 131 SER A C 1
ATOM 1061 O O . SER A 1 131 ? 16.851 14.799 -13.832 1.00 39.72 131 SER A O 1
ATOM 1063 N N . MET A 1 132 ? 18.537 15.366 -15.191 1.00 41.75 132 MET A N 1
ATOM 1064 C CA . MET A 1 132 ? 19.386 14.190 -14.911 1.00 41.75 132 MET A CA 1
ATOM 1065 C C . MET A 1 132 ? 20.621 14.479 -14.029 1.00 41.75 132 MET A C 1
ATOM 1067 O O . MET A 1 132 ? 21.545 13.678 -14.014 1.00 41.75 132 MET A O 1
ATOM 1071 N N . ASN A 1 133 ? 20.663 15.568 -13.246 1.00 40.28 133 ASN A N 1
ATOM 1072 C CA . ASN A 1 133 ? 21.913 15.969 -12.564 1.00 40.28 133 ASN A CA 1
ATOM 1073 C C . ASN A 1 133 ? 21.971 15.896 -11.026 1.00 40.28 133 ASN A C 1
ATOM 1075 O O . ASN A 1 133 ? 23.006 16.248 -10.468 1.00 40.28 133 ASN A O 1
ATOM 1079 N N . ASN A 1 134 ? 20.949 15.413 -10.306 1.00 42.44 134 ASN A N 1
ATOM 1080 C CA . ASN A 1 134 ? 20.933 15.569 -8.834 1.00 42.44 134 ASN A CA 1
ATOM 1081 C C . ASN A 1 134 ? 21.091 14.297 -7.979 1.00 42.44 134 ASN A C 1
ATOM 1083 O O . ASN A 1 134 ? 21.169 14.407 -6.752 1.00 42.44 134 ASN A O 1
ATOM 1087 N N . VAL A 1 135 ? 21.239 13.109 -8.575 1.00 47.47 135 VAL A N 1
ATOM 1088 C CA . VAL A 1 135 ? 21.329 11.845 -7.805 1.00 47.47 135 VAL A CA 1
ATOM 1089 C C . VAL A 1 135 ? 22.680 11.678 -7.077 1.00 47.47 135 VAL A C 1
ATOM 1091 O O . VAL A 1 135 ? 22.763 10.986 -6.066 1.00 47.47 135 VAL A O 1
ATOM 1094 N N . ALA A 1 136 ? 23.730 12.397 -7.492 1.00 40.91 136 ALA A N 1
ATOM 1095 C CA . ALA A 1 136 ? 25.055 12.337 -6.856 1.00 40.91 136 ALA A CA 1
ATOM 1096 C C . ALA A 1 136 ? 25.122 12.985 -5.453 1.00 40.91 136 ALA A C 1
ATOM 1098 O O . ALA A 1 136 ? 26.062 12.749 -4.693 1.00 40.91 136 ALA A O 1
ATOM 1099 N N . SER A 1 137 ? 24.133 13.800 -5.073 1.00 42.00 137 SER A N 1
ATOM 1100 C CA . SER A 1 137 ? 24.215 14.626 -3.858 1.00 42.00 137 SER A CA 1
ATOM 1101 C C . SER A 1 137 ? 23.770 13.922 -2.565 1.00 42.00 137 SER A C 1
ATOM 1103 O O . SER A 1 137 ? 24.102 14.390 -1.471 1.00 42.00 137 SER A O 1
ATOM 1105 N N . LEU A 1 138 ? 23.074 12.780 -2.661 1.00 45.28 138 LEU A N 1
ATOM 1106 C CA . LEU A 1 138 ? 22.520 12.076 -1.496 1.00 45.28 138 LEU A CA 1
ATOM 1107 C C . LEU A 1 138 ? 23.471 11.016 -0.906 1.00 45.28 138 LEU A C 1
ATOM 1109 O O . LEU A 1 138 ? 23.394 10.721 0.284 1.00 45.28 138 LEU A O 1
ATOM 1113 N N . VAL A 1 139 ? 24.437 10.522 -1.687 1.00 46.09 139 VAL A N 1
ATOM 1114 C CA . VAL A 1 139 ? 25.427 9.519 -1.238 1.00 46.09 139 VAL A CA 1
ATOM 1115 C C . VAL A 1 139 ? 26.638 10.156 -0.524 1.00 46.09 139 VAL A C 1
ATOM 1117 O O . VAL A 1 139 ? 27.308 9.506 0.272 1.00 46.09 139 VAL A O 1
ATOM 1120 N N . MET A 1 140 ? 26.880 11.461 -0.691 1.00 46.78 140 MET A N 1
ATOM 1121 C CA . MET A 1 140 ? 28.053 12.152 -0.118 1.00 46.78 140 MET A CA 1
ATOM 1122 C C . MET A 1 140 ? 27.861 12.718 1.304 1.00 46.78 140 MET A C 1
ATOM 1124 O O . MET A 1 140 ? 28.815 13.210 1.906 1.00 46.78 140 MET A O 1
ATOM 1128 N N . ARG A 1 141 ? 26.659 12.655 1.897 1.00 47.16 141 ARG A N 1
ATOM 1129 C CA . ARG A 1 141 ? 26.392 13.255 3.228 1.00 47.16 141 ARG A CA 1
ATOM 1130 C C . ARG A 1 141 ? 26.639 12.330 4.425 1.00 47.16 141 ARG A C 1
ATOM 1132 O O . ARG A 1 141 ? 26.378 12.732 5.554 1.00 47.16 141 ARG A O 1
ATOM 1139 N N . LYS A 1 142 ? 27.193 11.131 4.211 1.00 43.25 142 LYS A N 1
ATOM 1140 C CA . LYS A 1 142 ? 27.515 10.173 5.288 1.00 43.25 142 LYS A CA 1
ATOM 1141 C C . LYS A 1 142 ? 29.018 9.908 5.478 1.00 43.25 142 LYS A C 1
ATOM 1143 O O . LYS A 1 142 ? 29.381 8.897 6.062 1.00 43.25 142 LYS A O 1
ATOM 1148 N N . ALA A 1 143 ? 29.886 10.822 5.027 1.00 47.50 143 ALA A N 1
ATOM 1149 C CA . ALA A 1 143 ? 31.346 10.661 5.101 1.00 47.50 143 ALA A CA 1
ATOM 1150 C C . ALA A 1 143 ? 32.111 11.839 5.745 1.00 47.50 143 ALA A C 1
ATOM 1152 O O . ALA A 1 143 ? 33.307 11.996 5.510 1.00 47.50 143 ALA A O 1
ATOM 1153 N N . LYS A 1 144 ? 31.470 12.695 6.557 1.00 49.22 144 LYS A N 1
ATOM 1154 C CA . LYS A 1 144 ? 32.195 13.804 7.209 1.00 49.22 144 LYS A CA 1
ATOM 1155 C C . LYS A 1 144 ? 31.686 14.162 8.601 1.00 49.22 144 LYS A C 1
ATOM 1157 O O . LYS A 1 144 ? 31.260 15.286 8.832 1.00 49.22 144 LYS A O 1
ATOM 1162 N N . GLN A 1 145 ? 31.782 13.220 9.534 1.00 45.19 145 GLN A N 1
ATOM 1163 C CA . GLN A 1 145 ? 31.932 13.544 10.955 1.00 45.19 145 GLN A CA 1
ATOM 1164 C C . GLN A 1 145 ? 32.947 12.582 11.580 1.00 45.19 145 GLN A C 1
ATOM 1166 O O . GLN A 1 145 ? 32.622 11.458 11.943 1.00 45.19 145 GLN A O 1
ATOM 1171 N N . ALA A 1 146 ? 34.191 13.050 11.664 1.00 42.88 146 ALA A N 1
ATOM 1172 C CA . ALA A 1 146 ? 35.225 12.529 12.549 1.00 42.88 146 ALA A CA 1
ATOM 1173 C C . ALA A 1 146 ? 35.698 13.688 13.458 1.00 42.88 146 ALA A C 1
ATOM 1175 O O . ALA A 1 146 ? 35.582 14.855 13.061 1.00 42.88 146 ALA A O 1
ATOM 1176 N N . PRO A 1 147 ? 36.158 13.392 14.684 1.00 49.41 147 PRO A N 1
ATOM 1177 C CA . PRO A 1 147 ? 36.192 14.330 15.806 1.00 49.41 147 PRO A CA 1
ATOM 1178 C C . PRO A 1 147 ? 37.401 15.276 15.777 1.00 49.41 147 PRO A C 1
ATOM 1180 O O . PRO A 1 147 ? 38.496 14.904 15.359 1.00 49.41 147 PRO A O 1
ATOM 1183 N N . ARG A 1 148 ? 37.211 16.511 16.262 1.00 45.94 148 ARG A N 1
ATOM 1184 C CA . ARG A 1 148 ? 38.288 17.502 16.418 1.00 45.94 148 ARG A CA 1
ATOM 1185 C C . ARG A 1 148 ? 39.044 17.249 17.723 1.00 45.94 148 ARG A C 1
ATOM 1187 O O . ARG A 1 148 ? 38.483 17.353 18.807 1.00 45.94 148 ARG A O 1
ATOM 1194 N N . THR A 1 149 ? 40.324 16.941 17.571 1.00 44.03 149 THR A N 1
ATOM 1195 C CA . THR A 1 149 ? 41.356 16.822 18.601 1.00 44.03 149 THR A CA 1
ATOM 1196 C C . THR A 1 149 ? 41.805 18.195 19.106 1.00 44.03 149 THR A C 1
ATOM 1198 O O . THR A 1 149 ? 42.059 19.085 18.292 1.00 44.03 149 THR A O 1
ATOM 1201 N N . ALA A 1 150 ? 41.999 18.352 20.416 1.00 43.44 150 ALA A N 1
ATOM 1202 C CA . ALA A 1 150 ? 42.773 19.452 20.988 1.00 43.44 150 ALA A CA 1
ATOM 1203 C C . ALA A 1 150 ? 43.462 19.016 22.293 1.00 43.44 150 ALA A C 1
ATOM 1205 O O . ALA A 1 150 ? 42.795 18.521 23.196 1.00 43.44 150 ALA A O 1
ATOM 1206 N N . GLY A 1 151 ? 44.775 19.268 22.384 1.00 37.25 151 GLY A N 1
ATOM 1207 C CA . GLY A 1 151 ? 45.479 19.523 23.649 1.00 37.25 151 GLY A CA 1
ATOM 1208 C C . GLY A 1 151 ? 46.423 18.435 24.178 1.00 37.25 151 GLY A C 1
ATOM 1209 O O . GLY A 1 151 ? 45.998 17.558 24.918 1.00 37.25 151 GLY A O 1
ATOM 1210 N N . SER A 1 152 ? 47.723 18.569 23.884 1.00 42.47 152 SER A N 1
ATOM 1211 C CA . SER A 1 152 ? 48.843 18.042 24.702 1.00 42.47 152 SER A CA 1
ATOM 1212 C C . SER A 1 152 ? 49.096 18.983 25.909 1.00 42.47 152 SER A C 1
ATOM 1214 O O . SER A 1 152 ? 48.670 20.139 25.815 1.00 42.47 152 SER A O 1
ATOM 1216 N N . PRO A 1 153 ? 49.786 18.584 27.012 1.00 52.75 153 PRO A N 1
ATOM 1217 C CA . PRO A 1 153 ? 51.249 18.376 26.998 1.00 52.75 153 PRO A CA 1
ATOM 1218 C C . PRO A 1 153 ? 51.829 17.270 27.925 1.00 52.75 153 PRO A C 1
ATOM 1220 O O . PRO A 1 153 ? 51.288 16.951 28.973 1.00 52.75 153 PRO A O 1
ATOM 1223 N N . SER A 1 154 ? 52.983 16.742 27.488 1.00 43.16 154 SER A N 1
ATOM 1224 C CA . SER A 1 154 ? 54.215 16.336 28.210 1.00 43.16 154 SER A CA 1
ATOM 1225 C C . SER A 1 154 ? 54.184 15.939 29.705 1.00 43.16 154 SER A C 1
ATOM 1227 O O . SER A 1 154 ? 53.774 16.734 30.542 1.00 43.16 154 SER A O 1
ATOM 1229 N N . VAL A 1 155 ? 54.791 14.787 30.048 1.00 43.75 155 VAL A N 1
ATOM 1230 C CA . VAL A 1 155 ? 56.044 14.638 30.848 1.00 43.75 155 VAL A CA 1
ATOM 1231 C C . VAL A 1 155 ? 56.182 13.192 31.376 1.00 43.75 155 VAL A C 1
ATOM 1233 O O . VAL A 1 155 ? 55.353 12.733 32.147 1.00 43.75 155 VAL A O 1
ATOM 1236 N N . GLY A 1 156 ? 57.290 12.536 30.999 1.00 37.00 156 GLY A N 1
ATOM 1237 C CA . GLY A 1 156 ? 58.189 11.776 31.888 1.00 37.00 156 GLY A CA 1
ATOM 1238 C C . GLY A 1 156 ? 57.754 10.435 32.503 1.00 37.00 156 GLY A C 1
ATOM 1239 O O . GLY A 1 156 ? 56.762 10.350 33.212 1.00 37.00 156 GLY A O 1
ATOM 1240 N N . GLY A 1 157 ? 58.627 9.425 32.383 1.00 39.94 157 GLY A N 1
ATOM 1241 C CA . GLY A 1 157 ? 58.758 8.397 33.423 1.00 39.94 157 GLY A CA 1
ATOM 1242 C C . GLY A 1 157 ? 59.003 6.974 32.935 1.00 39.94 157 GLY A C 1
ATOM 1243 O O . GLY A 1 157 ? 58.066 6.218 32.709 1.00 39.94 157 GLY A O 1
ATOM 1244 N N . ASP A 1 158 ? 60.279 6.597 32.858 1.00 41.03 158 ASP A N 1
ATOM 1245 C CA . ASP A 1 158 ? 60.764 5.217 32.832 1.00 41.03 158 ASP A CA 1
ATOM 1246 C C . ASP A 1 158 ? 60.093 4.303 33.877 1.00 41.03 158 ASP A C 1
ATOM 1248 O O . ASP A 1 158 ? 59.923 4.705 35.028 1.00 41.03 158 ASP A O 1
ATOM 1252 N N . ARG A 1 159 ? 59.910 3.015 33.538 1.00 47.19 159 ARG A N 1
ATOM 1253 C CA . ARG A 1 159 ? 60.584 1.854 34.176 1.00 47.19 159 ARG A CA 1
ATOM 1254 C C . ARG A 1 159 ? 59.798 0.541 33.999 1.00 47.19 159 ARG A C 1
ATOM 1256 O O . ARG A 1 159 ? 58.702 0.380 34.506 1.00 47.19 159 ARG A O 1
ATOM 1263 N N . ARG A 1 160 ? 60.523 -0.446 33.455 1.00 43.44 160 ARG A N 1
ATOM 1264 C CA . ARG A 1 160 ? 60.659 -1.838 33.943 1.00 43.44 160 ARG A CA 1
ATOM 1265 C C . ARG A 1 160 ? 59.431 -2.784 33.959 1.00 43.44 160 ARG A C 1
ATOM 1267 O O . ARG A 1 160 ? 58.645 -2.771 34.889 1.00 43.44 160 ARG A O 1
ATOM 1274 N N . ARG A 1 161 ? 59.584 -3.826 33.121 1.00 41.81 161 ARG A N 1
ATOM 1275 C CA . ARG A 1 161 ? 59.765 -5.256 33.498 1.00 41.81 161 ARG A CA 1
ATOM 1276 C C . ARG A 1 161 ? 58.519 -6.149 33.663 1.00 41.81 161 ARG A C 1
ATOM 1278 O O . ARG A 1 161 ? 57.597 -5.817 34.389 1.00 41.81 161 ARG A O 1
ATOM 1285 N N . ALA A 1 162 ? 58.707 -7.372 33.134 1.00 40.88 162 ALA A N 1
ATOM 1286 C CA . ALA A 1 162 ? 57.995 -8.639 33.377 1.00 40.88 162 ALA A CA 1
ATOM 1287 C C . ALA A 1 162 ? 56.584 -8.729 32.779 1.00 40.88 162 ALA A C 1
ATOM 1289 O O . ALA A 1 162 ? 55.888 -7.735 32.683 1.00 40.88 162 ALA A O 1
ATOM 1290 N N . ALA A 1 163 ? 56.041 -9.876 32.396 1.00 41.72 163 ALA A N 1
ATOM 1291 C CA . ALA A 1 163 ? 56.484 -11.224 32.043 1.00 41.72 163 ALA A CA 1
ATOM 1292 C C . ALA A 1 163 ? 55.200 -11.902 31.502 1.00 41.72 163 ALA A C 1
ATOM 1294 O O . ALA A 1 163 ? 54.094 -11.487 31.843 1.00 41.72 163 ALA A O 1
ATOM 1295 N N . SER A 1 164 ? 55.346 -12.911 30.649 1.00 44.69 164 SER A N 1
ATOM 1296 C CA . SER A 1 164 ? 54.277 -13.772 30.109 1.00 44.69 164 SER A CA 1
ATOM 1297 C C . SER A 1 164 ? 53.521 -14.569 31.213 1.00 44.69 164 SER A C 1
ATOM 1299 O O . SER A 1 164 ? 53.820 -14.401 32.393 1.00 44.69 164 SER A O 1
ATOM 1301 N N . PRO A 1 165 ? 52.758 -15.631 30.882 1.00 68.38 165 PRO A N 1
ATOM 1302 C CA . PRO A 1 165 ? 51.462 -15.734 30.189 1.00 68.38 165 PRO A CA 1
ATOM 1303 C C . PRO A 1 165 ? 50.422 -16.505 31.058 1.00 68.38 165 PRO A C 1
ATOM 1305 O O . PRO A 1 165 ? 50.807 -17.181 32.004 1.00 68.38 165 PRO A O 1
ATOM 1308 N N . ALA A 1 166 ? 49.122 -16.504 30.728 1.00 40.06 166 ALA A N 1
ATOM 1309 C CA . ALA A 1 166 ? 48.170 -17.516 31.240 1.00 40.06 166 ALA A CA 1
ATOM 1310 C C . ALA A 1 166 ? 46.842 -17.470 30.454 1.00 40.06 166 ALA A C 1
ATOM 1312 O O . ALA A 1 166 ? 46.247 -16.408 30.321 1.00 40.06 166 ALA A O 1
ATOM 1313 N N . LEU A 1 167 ? 46.494 -18.536 29.727 1.00 45.72 167 LEU A N 1
ATOM 1314 C CA . LEU A 1 167 ? 45.601 -19.647 30.114 1.00 45.72 167 LEU A CA 1
ATOM 1315 C C . LEU A 1 167 ? 44.126 -19.404 29.752 1.00 45.72 167 LEU A C 1
ATOM 1317 O O . LEU A 1 167 ? 43.430 -18.573 30.324 1.00 45.72 167 LEU A O 1
ATOM 1321 N N . SER A 1 168 ? 43.670 -20.217 28.802 1.00 54.59 168 SER A N 1
ATOM 1322 C CA . SER A 1 168 ? 42.275 -20.556 28.524 1.00 54.59 168 SER A CA 1
ATOM 1323 C C . SER A 1 168 ? 41.633 -21.270 29.722 1.00 54.59 168 SER A C 1
ATOM 1325 O O . SER A 1 168 ? 42.336 -21.950 30.473 1.00 54.59 168 SER A O 1
ATOM 1327 N N . PRO A 1 169 ? 40.294 -21.244 29.825 1.00 59.81 169 PRO A N 1
ATOM 1328 C CA . PRO A 1 169 ? 39.615 -22.519 30.031 1.00 59.81 169 PRO A CA 1
ATOM 1329 C C . PRO A 1 169 ? 38.341 -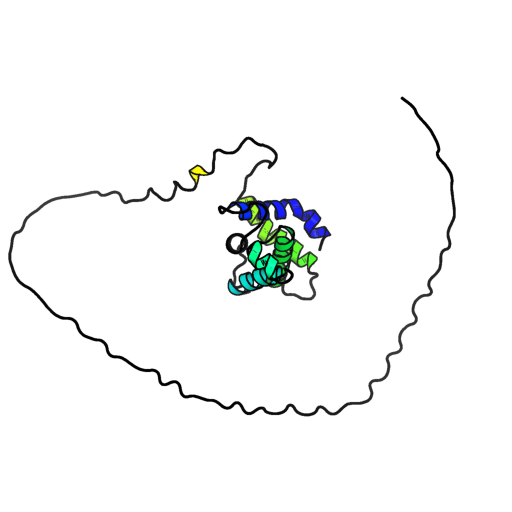22.706 29.192 1.00 59.81 169 PRO A C 1
ATOM 1331 O O . PRO A 1 169 ? 37.508 -21.822 29.017 1.00 59.81 169 PRO A O 1
ATOM 1334 N N . THR A 1 170 ? 38.249 -23.940 28.712 1.00 50.69 170 THR A N 1
ATOM 1335 C CA . THR A 1 170 ? 37.091 -24.750 28.318 1.00 50.69 170 THR A CA 1
ATOM 1336 C C . THR A 1 170 ? 35.765 -24.425 29.013 1.00 50.69 170 THR A C 1
ATOM 1338 O O . THR A 1 170 ? 35.707 -24.379 30.241 1.00 50.69 170 THR A O 1
ATOM 1341 N N . ALA A 1 171 ? 34.683 -24.362 28.229 1.00 52.50 171 ALA A N 1
ATOM 1342 C CA . ALA A 1 171 ? 33.306 -24.488 28.709 1.00 52.50 171 ALA A CA 1
ATOM 1343 C C . ALA A 1 171 ? 32.676 -25.794 28.172 1.00 52.50 171 ALA A C 1
ATOM 1345 O O . ALA A 1 171 ? 32.902 -26.130 27.006 1.00 52.50 171 ALA A O 1
ATOM 1346 N N . PRO A 1 172 ? 31.925 -26.541 29.003 1.00 60.41 172 PRO A N 1
ATOM 1347 C CA . PRO A 1 172 ? 31.404 -27.857 28.662 1.00 60.41 172 PRO A CA 1
ATOM 1348 C C . PRO A 1 172 ? 30.044 -27.824 27.952 1.00 60.41 172 PRO A C 1
ATOM 1350 O O . PRO A 1 172 ? 29.200 -26.953 28.150 1.00 60.41 172 PRO A O 1
ATOM 1353 N N . SER A 1 173 ? 29.871 -28.866 27.151 1.00 52.56 173 SER A N 1
ATOM 1354 C CA . SER A 1 173 ? 28.674 -29.390 26.503 1.00 52.56 173 SER A CA 1
ATOM 1355 C C . SER A 1 173 ? 27.504 -29.678 27.453 1.00 52.56 173 SER A C 1
ATOM 1357 O O . SER A 1 173 ? 27.697 -30.342 28.469 1.00 52.56 173 SER A O 1
ATOM 1359 N N . SER A 1 174 ? 26.289 -29.316 27.025 1.00 56.41 174 SER A N 1
ATOM 1360 C CA . SER A 1 174 ? 25.033 -29.910 27.505 1.00 56.41 174 SER A CA 1
ATOM 1361 C C . SER A 1 174 ? 24.159 -30.333 26.315 1.00 56.41 174 SER A C 1
ATOM 1363 O O . SER A 1 174 ? 23.801 -29.478 25.501 1.00 56.41 174 SER A O 1
ATOM 1365 N N . PRO A 1 175 ? 23.809 -31.626 26.202 1.00 60.66 175 PRO A N 1
ATOM 1366 C CA . PRO A 1 175 ? 22.878 -32.143 25.210 1.00 60.66 175 PRO A CA 1
ATOM 1367 C C . PRO A 1 175 ? 21.440 -31.996 25.723 1.00 60.66 175 PRO A C 1
ATOM 1369 O O . PRO A 1 175 ? 21.106 -32.464 26.809 1.00 60.66 175 PRO A O 1
ATOM 1372 N N . TRP A 1 176 ? 20.584 -31.338 24.945 1.00 61.00 176 TRP A N 1
ATOM 1373 C CA . TRP A 1 176 ? 19.145 -31.351 25.188 1.00 61.00 176 TRP A CA 1
ATOM 1374 C C . TRP A 1 176 ? 18.565 -32.636 24.593 1.00 61.00 176 TRP A C 1
ATOM 1376 O O . TRP A 1 176 ? 18.509 -32.801 23.376 1.00 61.00 176 TRP A O 1
ATOM 1386 N N . ASP A 1 177 ? 18.190 -33.551 25.483 1.00 48.38 177 ASP A N 1
ATOM 1387 C CA . ASP A 1 177 ? 17.426 -34.762 25.202 1.00 48.38 177 ASP A CA 1
ATOM 1388 C C . ASP A 1 177 ? 15.974 -34.377 24.876 1.00 48.38 177 ASP A C 1
ATOM 1390 O O . ASP A 1 177 ? 15.244 -33.829 25.704 1.00 48.38 177 ASP A O 1
ATOM 1394 N N . GLY A 1 178 ? 15.588 -34.594 23.620 1.00 48.44 178 GLY A N 1
ATOM 1395 C CA . GLY A 1 178 ? 14.250 -34.350 23.101 1.00 48.44 178 GLY A CA 1
ATOM 1396 C C . GLY A 1 178 ? 13.447 -35.642 23.075 1.00 48.44 178 GLY A C 1
ATOM 1397 O O . GLY A 1 178 ? 13.377 -36.301 22.042 1.00 48.44 178 GLY A O 1
ATOM 1398 N N . SER A 1 179 ? 12.797 -35.973 24.189 1.00 53.12 179 SER A N 1
ATOM 1399 C CA . SER A 1 179 ? 11.779 -37.026 24.250 1.00 53.12 179 SER A CA 1
ATOM 1400 C C . SER A 1 179 ? 10.580 -36.545 25.059 1.00 53.12 179 SER A C 1
ATOM 1402 O O . SER A 1 179 ? 10.559 -36.602 26.283 1.00 53.12 179 SER A O 1
ATOM 1404 N N . GLY A 1 180 ? 9.561 -36.062 24.349 1.00 43.22 180 GLY A N 1
ATOM 1405 C CA . GLY A 1 180 ? 8.298 -35.611 24.926 1.00 43.22 180 GLY A CA 1
ATOM 1406 C C . GLY A 1 180 ? 7.167 -35.716 23.912 1.00 43.22 180 GLY A C 1
ATOM 1407 O O . GLY A 1 180 ? 6.638 -34.707 23.458 1.00 43.22 180 GLY A O 1
ATOM 1408 N N . ARG A 1 181 ? 6.827 -36.951 23.521 1.00 51.69 181 ARG A N 1
ATOM 1409 C CA . ARG A 1 181 ? 5.569 -37.265 22.830 1.00 51.69 181 ARG A CA 1
ATOM 1410 C C . ARG A 1 181 ? 4.416 -36.998 23.795 1.00 51.69 181 ARG A C 1
ATOM 1412 O O . ARG A 1 181 ? 4.186 -37.812 24.684 1.00 51.69 181 ARG A O 1
ATOM 1419 N N . ASN A 1 182 ? 3.670 -35.918 23.584 1.00 49.62 182 ASN A N 1
ATOM 1420 C CA . ASN A 1 182 ? 2.324 -35.803 24.131 1.00 49.62 182 ASN A CA 1
ATOM 1421 C C . ASN A 1 182 ? 1.319 -36.248 23.073 1.00 49.62 182 ASN A C 1
ATOM 1423 O O . ASN A 1 182 ? 1.202 -35.682 21.990 1.00 49.62 182 ASN A O 1
ATOM 1427 N N . HIS A 1 183 ? 0.652 -37.342 23.414 1.00 50.94 183 HIS A N 1
ATOM 1428 C CA . HIS A 1 183 ? -0.442 -37.961 22.696 1.00 50.94 183 HIS A CA 1
ATOM 1429 C C . HIS A 1 183 ? -1.701 -37.153 23.038 1.00 50.94 183 HIS A C 1
ATOM 1431 O O . HIS A 1 183 ? -2.320 -37.380 24.076 1.00 50.94 183 HIS A O 1
ATOM 1437 N N . GLU A 1 184 ? -2.051 -36.162 22.217 1.00 48.38 184 GLU A N 1
ATOM 1438 C CA . GLU A 1 184 ? -3.329 -35.463 22.359 1.00 48.38 184 GLU A CA 1
ATOM 1439 C C . GLU A 1 184 ? -4.449 -36.388 21.875 1.00 48.38 184 GLU A C 1
ATOM 1441 O O . GLU A 1 184 ? -4.598 -36.702 20.693 1.00 48.38 184 GLU A O 1
ATOM 1446 N N . SER A 1 185 ? -5.194 -36.906 22.844 1.00 54.69 185 SER A N 1
ATOM 1447 C CA . SER A 1 185 ? -6.408 -37.685 22.664 1.00 54.69 185 SER A CA 1
ATOM 1448 C C . SER A 1 185 ? -7.471 -36.840 21.965 1.00 54.69 185 SER A C 1
ATOM 1450 O O . SER A 1 185 ? -7.979 -35.876 22.534 1.00 54.69 185 SER A O 1
ATOM 1452 N N . TYR A 1 186 ? -7.818 -37.235 20.741 1.00 51.44 186 TYR A N 1
ATOM 1453 C CA . TYR A 1 186 ? -8.960 -36.723 19.991 1.00 51.44 186 TYR A CA 1
ATOM 1454 C C . TYR A 1 186 ? -10.250 -36.981 20.788 1.00 51.44 186 TYR A C 1
ATOM 1456 O O . TYR A 1 186 ? -10.703 -38.121 20.906 1.00 51.44 186 TYR A O 1
ATOM 1464 N N . VAL A 1 187 ? -10.837 -35.929 21.358 1.00 62.47 187 VAL A N 1
ATOM 1465 C CA . VAL A 1 187 ? -12.187 -35.971 21.931 1.00 62.47 187 VAL A CA 1
ATOM 1466 C C . VAL A 1 187 ? -13.162 -35.668 20.797 1.00 62.47 187 VAL A C 1
ATOM 1468 O O . VAL A 1 187 ? -13.128 -34.588 20.212 1.00 62.47 187 VAL A O 1
ATOM 1471 N N . ALA A 1 188 ? -13.999 -36.646 20.452 1.00 66.38 188 ALA A N 1
ATOM 1472 C CA . ALA A 1 188 ? -15.037 -36.484 19.441 1.00 66.38 188 ALA A CA 1
ATOM 1473 C C . ALA A 1 188 ? -16.022 -35.364 19.843 1.00 66.38 188 ALA A C 1
ATOM 1475 O O . ALA A 1 188 ? -16.403 -35.286 21.015 1.00 66.38 188 ALA A O 1
ATOM 1476 N N . PRO A 1 189 ? -16.460 -34.504 18.905 1.00 70.88 189 PRO A N 1
ATOM 1477 C CA . PRO A 1 189 ? -17.445 -33.473 19.203 1.00 70.88 189 PRO A CA 1
ATOM 1478 C C . PRO A 1 189 ? -18.826 -34.093 19.490 1.00 70.88 189 PRO A C 1
ATOM 1480 O O . PRO A 1 189 ? -19.192 -35.095 18.869 1.00 70.88 189 PRO A O 1
ATOM 1483 N N . PRO A 1 190 ? -19.618 -33.510 20.408 1.00 63.50 190 PRO A N 1
ATOM 1484 C CA . PRO A 1 190 ? -20.959 -33.993 20.707 1.00 63.50 190 PRO A CA 1
ATOM 1485 C C . PRO A 1 190 ? -21.911 -33.755 19.527 1.00 63.50 190 PRO A C 1
ATOM 1487 O O . PRO A 1 190 ? -22.018 -32.650 18.995 1.00 63.50 190 PRO A O 1
ATOM 1490 N N . THR A 1 191 ? -22.633 -34.810 19.153 1.00 68.00 191 THR A N 1
ATOM 1491 C CA . THR A 1 191 ? -23.748 -34.788 18.202 1.00 68.00 191 THR A CA 1
ATOM 1492 C C . THR A 1 191 ? -24.828 -33.819 18.680 1.00 68.00 191 THR A C 1
ATOM 1494 O O . THR A 1 191 ? -25.442 -34.025 19.727 1.00 68.00 191 THR A O 1
ATOM 1497 N N . VAL A 1 192 ? -25.068 -32.760 17.908 1.00 69.06 192 VAL A N 1
ATOM 1498 C CA . VAL A 1 192 ? -26.134 -31.787 18.169 1.00 69.06 192 VAL A CA 1
ATOM 1499 C C . VAL A 1 192 ? -27.476 -32.391 17.723 1.00 69.06 192 VAL A C 1
ATOM 1501 O O . VAL A 1 192 ? -27.584 -32.817 16.570 1.00 69.06 192 VAL A O 1
ATOM 1504 N N . PRO A 1 193 ? -28.507 -32.452 18.586 1.00 59.75 193 PRO A N 1
ATOM 1505 C CA . PRO A 1 193 ? -29.835 -32.893 18.182 1.00 59.75 193 PRO A CA 1
ATOM 1506 C C . PRO A 1 193 ? -30.484 -31.856 17.257 1.00 59.75 193 PRO A C 1
ATOM 1508 O O . PRO A 1 193 ? -30.487 -30.657 17.538 1.00 59.75 193 PRO A O 1
ATOM 1511 N N . SER A 1 194 ? -31.040 -32.342 16.148 1.00 60.53 194 SER A N 1
ATOM 1512 C CA . SER A 1 194 ? -31.834 -31.549 15.209 1.00 60.53 194 SER A CA 1
ATOM 1513 C C . SER A 1 194 ? -33.073 -31.002 15.917 1.00 60.53 194 SER A C 1
ATOM 1515 O O . SER A 1 194 ? -33.941 -31.773 16.319 1.00 60.53 194 SER A O 1
ATOM 1517 N N . GLN A 1 195 ? -33.156 -29.680 16.075 1.00 53.44 195 GLN A N 1
ATOM 1518 C CA . GLN A 1 195 ? -34.412 -29.020 16.416 1.00 53.44 195 GLN A CA 1
ATOM 1519 C C . GLN A 1 195 ? -35.171 -28.694 15.131 1.00 53.44 195 GLN A C 1
ATOM 1521 O O . GLN A 1 195 ? -34.790 -27.819 14.353 1.00 53.44 195 GLN A O 1
ATOM 1526 N N . GLU A 1 196 ? -36.251 -29.441 14.931 1.00 56.44 196 GLU A N 1
ATOM 1527 C CA . GLU A 1 196 ? -37.341 -29.108 14.029 1.00 56.44 196 GLU A CA 1
ATOM 1528 C C . GLU A 1 196 ? -38.050 -27.819 14.469 1.00 56.44 196 GLU A C 1
ATOM 1530 O O . GLU A 1 196 ? -38.248 -27.566 15.656 1.00 56.44 196 GLU A O 1
ATOM 1535 N N . GLY A 1 197 ? -38.521 -27.057 13.479 1.00 57.59 197 GLY A N 1
ATOM 1536 C CA . GLY A 1 197 ? -39.688 -26.191 13.637 1.00 57.59 197 GLY A CA 1
ATOM 1537 C C . GLY A 1 197 ? -39.403 -24.742 14.021 1.00 57.59 197 GLY A C 1
ATOM 1538 O O . GLY A 1 197 ? -39.593 -24.343 15.165 1.00 57.59 197 GLY A O 1
ATOM 1539 N N . SER A 1 198 ? -39.090 -23.910 13.024 1.00 56.12 198 SER A N 1
ATOM 1540 C CA . SER A 1 198 ? -39.290 -22.461 13.129 1.00 56.12 198 SER A CA 1
ATOM 1541 C C . SER A 1 198 ? -40.349 -22.011 12.109 1.00 56.12 198 SER A C 1
ATOM 1543 O O . SER A 1 198 ? -40.237 -22.357 10.928 1.00 56.12 198 SER A O 1
ATOM 1545 N N . PRO A 1 199 ? -41.414 -21.300 12.530 1.00 62.62 199 PRO A N 1
ATOM 1546 C CA . PRO A 1 199 ? -42.514 -20.920 11.655 1.00 62.62 199 PRO A CA 1
ATOM 1547 C C . PRO A 1 199 ? -42.100 -19.843 10.645 1.00 62.62 199 PRO A C 1
ATOM 1549 O O . PRO A 1 199 ? -41.549 -18.795 10.974 1.00 62.62 199 PRO A O 1
ATOM 1552 N N . ARG A 1 200 ? -42.422 -20.139 9.386 1.00 51.12 200 ARG A N 1
ATOM 1553 C CA . ARG A 1 200 ? -42.225 -19.345 8.172 1.00 51.12 200 ARG A CA 1
ATOM 1554 C C . ARG A 1 200 ? -42.778 -17.921 8.336 1.00 51.12 200 ARG A C 1
ATOM 1556 O O . ARG A 1 200 ? -43.993 -17.721 8.362 1.00 51.12 200 ARG A O 1
ATOM 1563 N N . ALA A 1 201 ? -41.889 -16.932 8.409 1.00 60.28 201 ALA A N 1
ATOM 1564 C CA . ALA A 1 201 ? -42.259 -15.526 8.307 1.00 60.28 201 ALA A CA 1
ATOM 1565 C C . ALA A 1 201 ? -42.876 -15.256 6.923 1.00 60.28 201 ALA A C 1
ATOM 1567 O O . ALA A 1 201 ? -42.324 -15.650 5.894 1.00 60.28 201 ALA A O 1
ATOM 1568 N N . LYS A 1 202 ? -44.049 -14.616 6.910 1.00 59.16 202 LYS A N 1
ATOM 1569 C CA . LYS A 1 202 ? -44.751 -14.189 5.697 1.00 59.16 202 LYS A CA 1
ATOM 1570 C C . LYS A 1 202 ? -43.918 -13.127 4.981 1.00 59.16 202 LYS A C 1
ATOM 1572 O O . LYS A 1 202 ? -43.710 -12.039 5.512 1.00 59.16 202 LYS A O 1
ATOM 1577 N N . THR A 1 203 ? -43.460 -13.455 3.782 1.00 71.44 203 THR A N 1
ATOM 1578 C CA . THR A 1 203 ? -42.844 -12.524 2.837 1.00 71.44 203 THR A CA 1
ATOM 1579 C C . THR A 1 203 ? -43.861 -11.441 2.449 1.00 71.44 203 THR A C 1
ATOM 1581 O O . THR A 1 203 ? -44.987 -11.794 2.089 1.00 71.44 203 THR A O 1
ATOM 1584 N N . PRO A 1 204 ? -43.521 -10.142 2.512 1.00 71.19 204 PRO A N 1
ATOM 1585 C CA . PRO A 1 204 ? -44.356 -9.100 1.926 1.00 71.19 204 PRO A CA 1
ATOM 1586 C C . PRO A 1 204 ? -44.324 -9.187 0.386 1.00 71.19 204 PRO A C 1
ATOM 1588 O O . PRO A 1 204 ? -43.302 -9.594 -0.176 1.00 71.19 204 PRO A O 1
ATOM 1591 N N . PRO A 1 205 ? -45.427 -8.840 -0.302 1.00 69.25 205 PRO A N 1
ATOM 1592 C CA . PRO A 1 205 ? -45.499 -8.879 -1.758 1.00 69.25 205 PRO A CA 1
ATOM 1593 C C . PRO A 1 205 ? -44.559 -7.842 -2.387 1.00 69.25 205 PRO A C 1
ATOM 1595 O O . PRO A 1 205 ? -44.449 -6.712 -1.910 1.00 69.25 205 PRO A O 1
ATOM 1598 N N . LEU A 1 206 ? -43.876 -8.255 -3.456 1.00 70.44 206 LEU A N 1
ATOM 1599 C CA . LEU A 1 206 ? -43.052 -7.388 -4.297 1.00 70.44 206 LEU A CA 1
ATOM 1600 C C . LEU A 1 206 ? -43.945 -6.390 -5.062 1.00 70.44 206 LEU A C 1
ATOM 1602 O O . LEU A 1 206 ? -45.041 -6.773 -5.473 1.00 70.44 206 LEU A O 1
ATOM 1606 N N . PRO A 1 207 ? -43.498 -5.138 -5.270 1.00 68.69 207 PRO A N 1
ATOM 1607 C CA . PRO A 1 207 ? -44.223 -4.172 -6.088 1.00 68.69 207 PRO A CA 1
ATOM 1608 C C . PRO A 1 207 ? -44.249 -4.602 -7.563 1.00 68.69 207 PRO A C 1
ATOM 1610 O O . PRO A 1 207 ? -43.239 -5.060 -8.101 1.00 68.69 207 PRO A O 1
ATOM 1613 N N . GLU A 1 208 ? -45.416 -4.450 -8.193 1.00 66.19 208 GLU A N 1
ATOM 1614 C CA . GLU A 1 208 ? -45.638 -4.694 -9.619 1.00 66.19 208 GLU A CA 1
ATOM 1615 C C . GLU A 1 208 ? -44.692 -3.854 -10.483 1.00 66.19 208 GLU A C 1
ATOM 1617 O O . GLU A 1 208 ? -44.540 -2.644 -10.304 1.00 66.19 208 GLU A O 1
ATOM 1622 N N . VAL A 1 209 ? -44.062 -4.528 -11.442 1.00 60.00 209 VAL A N 1
ATOM 1623 C CA . VAL A 1 209 ? -43.246 -3.919 -12.487 1.00 60.00 209 VAL A CA 1
ATOM 1624 C C . VAL A 1 209 ? -44.193 -3.226 -13.464 1.00 60.00 209 VAL A C 1
ATOM 1626 O O . VAL A 1 209 ? -44.865 -3.878 -14.260 1.00 60.00 209 VAL A O 1
ATOM 1629 N N . VAL A 1 210 ? -44.257 -1.898 -13.390 1.00 66.31 210 VAL A N 1
ATOM 1630 C CA . VAL A 1 210 ? -44.840 -1.069 -14.449 1.00 66.31 210 VAL A CA 1
ATOM 1631 C C . VAL A 1 210 ? -43.856 -1.071 -15.615 1.00 66.31 210 VAL A C 1
ATOM 1633 O O . VAL A 1 210 ? -42.815 -0.419 -15.563 1.00 66.31 210 VAL A O 1
ATOM 1636 N N . ASN A 1 211 ? -44.183 -1.837 -16.654 1.00 51.88 211 ASN A N 1
ATOM 1637 C CA . ASN A 1 211 ? -43.557 -1.703 -17.962 1.00 51.88 211 ASN A CA 1
ATOM 1638 C C . ASN A 1 211 ? -44.068 -0.403 -18.591 1.00 51.88 211 ASN A C 1
ATOM 1640 O O . ASN A 1 211 ? -45.234 -0.306 -18.969 1.00 51.88 211 ASN A O 1
ATOM 1644 N N . SER A 1 212 ? -43.206 0.606 -18.661 1.00 58.84 212 SER A N 1
ATOM 1645 C CA . SER A 1 212 ? -43.405 1.770 -19.518 1.00 58.84 212 SER A CA 1
ATOM 1646 C C . SER A 1 212 ? -42.742 1.486 -20.863 1.00 58.84 212 SER A C 1
ATOM 1648 O O . SER A 1 212 ? -41.558 1.769 -21.050 1.00 58.84 212 SER A O 1
ATOM 1650 N N . ASP A 1 213 ? -43.515 0.887 -21.766 1.00 53.94 213 ASP A N 1
ATOM 1651 C CA . ASP A 1 213 ? -43.290 0.983 -23.204 1.00 53.94 213 ASP A CA 1
ATOM 1652 C C . ASP A 1 213 ? -43.434 2.458 -23.602 1.00 53.94 213 ASP A C 1
ATOM 1654 O O . ASP A 1 213 ? -44.469 3.079 -23.354 1.00 53.94 213 ASP A O 1
ATOM 1658 N N . GLY A 1 214 ? -42.366 3.035 -24.149 1.00 53.91 214 GLY A N 1
ATOM 1659 C CA . GLY A 1 214 ? -42.284 4.460 -24.444 1.00 53.91 214 GLY A CA 1
ATOM 1660 C C . GLY A 1 214 ? -41.325 4.749 -25.589 1.00 53.91 214 GLY A C 1
ATOM 1661 O O . GLY A 1 214 ? -40.140 4.961 -25.366 1.00 53.91 214 GLY A O 1
ATOM 1662 N N . GLU A 1 215 ? -41.917 4.763 -26.780 1.00 55.59 215 GLU A N 1
ATOM 1663 C CA . GLU A 1 215 ? -41.653 5.680 -27.895 1.00 55.59 215 GLU A CA 1
ATOM 1664 C C . GLU A 1 215 ? -40.367 5.547 -28.731 1.00 55.59 215 GLU A C 1
ATOM 1666 O O . GLU A 1 215 ? -39.252 5.917 -28.367 1.00 55.59 215 GLU A O 1
ATOM 1671 N N . GLU A 1 216 ? -40.634 5.076 -29.950 1.00 60.47 216 GLU A N 1
ATOM 1672 C CA . GLU A 1 216 ? -39.975 5.377 -31.215 1.00 60.47 216 GLU A CA 1
ATOM 1673 C C . GLU A 1 216 ? -39.842 6.890 -31.482 1.00 60.47 216 GLU A C 1
ATOM 1675 O O . GLU A 1 216 ? -40.762 7.644 -31.186 1.00 60.47 216 GLU A O 1
ATOM 1680 N N . HIS A 1 217 ? -38.736 7.287 -32.126 1.00 55.59 217 HIS A N 1
ATOM 1681 C CA . HIS A 1 217 ? -38.531 8.413 -33.068 1.00 55.59 217 HIS A CA 1
ATOM 1682 C C . HIS A 1 217 ? -37.038 8.791 -33.025 1.00 55.59 217 HIS A C 1
ATOM 1684 O O . HIS A 1 217 ? -36.429 8.781 -31.963 1.00 55.59 217 HIS A O 1
ATOM 1690 N N . SER A 1 218 ? -36.333 9.134 -34.098 1.00 55.22 218 SER A N 1
ATOM 1691 C CA . SER A 1 218 ? -36.648 9.330 -35.514 1.00 55.22 218 SER A CA 1
ATOM 1692 C C . SER A 1 218 ? -35.315 9.574 -36.239 1.00 55.22 218 SER A C 1
ATOM 1694 O O . SER A 1 218 ? -34.379 10.095 -35.637 1.00 55.22 218 SER A O 1
ATOM 1696 N N . ASP A 1 219 ? -35.278 9.217 -37.519 1.00 51.62 219 ASP A N 1
ATOM 1697 C CA . ASP A 1 219 ? -34.638 9.934 -38.630 1.00 51.62 219 ASP A CA 1
ATOM 1698 C C . ASP A 1 219 ? -33.237 10.559 -38.484 1.00 51.62 219 ASP A C 1
ATOM 1700 O O . ASP A 1 219 ? -33.019 11.570 -37.825 1.00 51.62 219 ASP A O 1
ATOM 1704 N N . GLY A 1 220 ? -32.328 10.026 -39.306 1.00 54.50 220 GLY A N 1
ATOM 1705 C CA . GLY A 1 220 ? -31.858 10.763 -40.482 1.00 54.50 220 GLY A CA 1
ATOM 1706 C C . GLY A 1 220 ? -30.985 12.000 -40.261 1.00 54.50 220 GLY A C 1
ATOM 1707 O O . GLY A 1 220 ? -31.484 13.115 -40.125 1.00 54.50 220 GLY A O 1
ATOM 1708 N N . HIS A 1 221 ? -29.674 11.837 -40.460 1.00 65.00 221 HIS A N 1
ATOM 1709 C CA . HIS A 1 221 ? -28.920 12.864 -41.177 1.00 65.00 221 HIS A CA 1
ATOM 1710 C C . HIS A 1 221 ? -27.767 12.256 -41.977 1.00 65.00 221 HIS A C 1
ATOM 1712 O O . HIS A 1 221 ? -26.742 11.839 -41.442 1.00 65.00 221 HIS A O 1
ATOM 1718 N N . GLU A 1 222 ? -28.013 12.190 -43.278 1.00 65.56 222 GLU A N 1
ATOM 1719 C CA . GLU A 1 222 ? -27.059 12.070 -44.367 1.00 65.56 222 GLU A CA 1
ATOM 1720 C C . GLU A 1 222 ? -26.628 13.499 -44.723 1.00 65.56 222 GLU A C 1
ATOM 1722 O O . GLU A 1 222 ? -27.488 14.356 -44.923 1.00 65.56 222 GLU A O 1
ATOM 1727 N N . ALA A 1 223 ? -25.324 13.768 -44.750 1.00 64.75 223 ALA A N 1
ATOM 1728 C CA . ALA A 1 223 ? -24.746 14.839 -45.555 1.00 64.75 223 ALA A CA 1
ATOM 1729 C C . ALA A 1 223 ? -23.238 14.616 -45.701 1.00 64.75 223 ALA A C 1
ATOM 1731 O O . ALA A 1 223 ? -22.479 14.627 -44.728 1.00 64.75 223 ALA A O 1
ATOM 1732 N N . ASP A 1 224 ? -22.879 14.386 -46.954 1.00 67.19 224 ASP A N 1
ATOM 1733 C CA . ASP A 1 224 ? -21.612 14.653 -47.620 1.00 67.19 224 ASP A CA 1
ATOM 1734 C C . ASP A 1 224 ? -20.868 15.895 -47.102 1.00 67.19 224 ASP A C 1
ATOM 1736 O O . ASP A 1 224 ? -21.491 16.905 -46.783 1.00 67.19 224 ASP A O 1
ATOM 1740 N N . ASP A 1 225 ? -19.532 15.864 -47.138 1.00 66.94 225 ASP A N 1
ATOM 1741 C CA . ASP A 1 225 ? -18.818 16.890 -47.909 1.00 66.94 225 ASP A CA 1
ATOM 1742 C C . ASP A 1 225 ? -17.397 16.437 -48.279 1.00 66.94 225 ASP A C 1
ATOM 1744 O O . ASP A 1 225 ? -16.645 15.887 -47.466 1.00 66.94 225 ASP A O 1
ATOM 1748 N N . GLU A 1 226 ? -17.071 16.658 -49.548 1.00 68.69 226 GLU A N 1
ATOM 1749 C CA . GLU A 1 226 ? -15.791 16.427 -50.205 1.00 68.69 226 GLU A CA 1
ATOM 1750 C C . GLU A 1 226 ? -14.854 17.626 -49.974 1.00 68.69 226 GLU A C 1
ATOM 1752 O O . GLU A 1 226 ? -15.280 18.773 -50.082 1.00 68.69 226 GLU A O 1
ATOM 1757 N N . HIS A 1 227 ? -13.565 17.360 -49.721 1.00 61.72 227 HIS A N 1
ATOM 1758 C CA . HIS A 1 227 ? -12.383 17.920 -50.417 1.00 61.72 227 HIS A CA 1
ATOM 1759 C C . HIS A 1 227 ? -11.096 17.807 -49.591 1.00 61.72 227 HIS A C 1
ATOM 1761 O O . HIS A 1 227 ? -11.049 18.285 -48.436 1.00 61.72 227 HIS A O 1
#

Radius of gyration: 33.8 Å; chains: 1; bounding box: 106×58×85 Å

Sequence (227 aa):
LRAVFRQKRPVLEKSFKYYARLRPGNVETMDKNEFMDFVKDCRLIDSKLAVTDVYAIFANIQHGQDEEAIASTGLELTYTEFLEGVCALAGYKYPNPYVPLDKKAEYFIREYVQPNIQSKGGLQSLDDKKSMNNVASLVMRKAKQAPRTAGSPSVGGDRRRAASPALSPTAPSSPWDGSGRNHESYVAPPTVPSQEGSPRAKTPPLPEVVNSDGEEHSDGHEADDEH

Secondary structure (DSSP, 8-state):
-HHHHHHHHHHHHHHHHHHTTSSSS-TTSEEHHHHHHHHHHTT--SSSS-HHHHHHHHHHHHTTS-HHHHHHH-SEE-HHHHHHHHHHHHHHH---TTS-HHHHHHHHIIIIIHHHHHHH-----TT-TT--S-GGGTTGGGS---PPP--------------------------------------PPPPPP---------PPPPPP-------------------

InterPro domains:
  IPR008907 Tubulin polymerization-promoting protein [PF05517] (13-129)
  IPR011992 EF-hand domain pair [SSF47473] (12-95)